Protein AF-A0A061IJI0-F1 (afdb_monomer_lite)

pLDDT: mean 84.49, std 16.85, range [32.56, 98.0]

Organism: Cricetulus griseus (NCBI:txid10029)

Sequence (225 aa):
MKVSKFASICTMGANASALEKEIGPEQFPVNEHYFGLVNFGNTCYCNSVIQALYSCRPFPENVLAYKSQPPKKEKLLTCLADLFHSIATQKKKVGVIPPKKFITRLLKENELFDNYMQQDAHEFLNYLLNTIADILQEERKQEKQNGRLRNGDVDSEDNNSTPDPTCVHEIFQGTLTNETRYLTCETISSKDEDFLDLSVDVEQNTSITHCLRGFSRQTDLELGE

Structure (mmCIF, N/CA/C/O backbone):
data_AF-A0A061IJI0-F1
#
_entry.id   AF-A0A061IJI0-F1
#
loop_
_atom_site.group_PDB
_atom_site.id
_atom_site.type_symbol
_atom_site.label_atom_id
_atom_site.label_alt_id
_atom_site.label_comp_id
_atom_site.label_asym_id
_atom_site.label_entity_id
_atom_site.label_seq_id
_atom_site.pdbx_PDB_ins_code
_atom_site.Cartn_x
_atom_site.Cartn_y
_atom_site.Cartn_z
_atom_site.occupancy
_atom_site.B_iso_or_equiv
_atom_site.auth_seq_id
_atom_site.auth_comp_id
_atom_site.auth_asym_id
_atom_site.auth_atom_id
_atom_site.pdbx_PDB_model_num
ATOM 1 N N . MET A 1 1 ? -40.082 -44.154 5.423 1.00 38.50 1 MET A N 1
ATOM 2 C CA . MET A 1 1 ? -38.899 -43.360 5.820 1.00 38.50 1 MET A CA 1
ATOM 3 C C . MET A 1 1 ? -39.289 -41.891 5.832 1.00 38.50 1 MET A C 1
ATOM 5 O O . MET A 1 1 ? -39.587 -41.346 4.779 1.00 38.50 1 MET A O 1
ATOM 9 N N . LYS A 1 2 ? -39.402 -41.283 7.018 1.00 34.19 2 LYS A N 1
ATOM 10 C CA . LYS A 1 2 ? -39.678 -39.848 7.165 1.00 34.19 2 LYS A CA 1
ATOM 11 C C . LYS A 1 2 ? -38.364 -39.098 6.951 1.00 34.19 2 LYS A C 1
ATOM 13 O O . LYS A 1 2 ? -37.445 -39.263 7.744 1.00 34.19 2 LYS A O 1
ATOM 18 N N . VAL A 1 3 ? -38.271 -38.325 5.873 1.00 33.44 3 VAL A N 1
ATOM 19 C CA . VAL A 1 3 ? -37.150 -37.408 5.647 1.00 33.44 3 VAL A CA 1
ATOM 20 C C . VAL A 1 3 ? -37.484 -36.111 6.372 1.00 33.44 3 VAL A C 1
ATOM 22 O O . VAL A 1 3 ? -38.267 -35.291 5.895 1.00 33.44 3 VAL A O 1
ATOM 25 N N . SER A 1 4 ? -36.940 -35.967 7.574 1.00 32.56 4 SER A N 1
ATOM 26 C CA . SER A 1 4 ? -36.996 -34.739 8.359 1.00 32.56 4 SER A CA 1
ATOM 27 C C . SER A 1 4 ? -36.098 -33.696 7.690 1.00 32.56 4 SER A C 1
ATOM 29 O O . SER A 1 4 ? -34.877 -33.764 7.805 1.00 32.56 4 SER A O 1
ATOM 31 N N . LYS A 1 5 ? -36.685 -32.729 6.975 1.00 39.72 5 LYS A N 1
ATOM 32 C CA . LYS A 1 5 ? -35.986 -31.491 6.607 1.00 39.72 5 LYS A CA 1
ATOM 33 C C . LYS A 1 5 ? -35.726 -30.706 7.894 1.00 39.72 5 LYS A C 1
ATOM 35 O O . LYS A 1 5 ? -36.630 -30.056 8.412 1.00 39.72 5 LYS A O 1
ATOM 40 N N . PHE A 1 6 ? -34.501 -30.768 8.406 1.00 35.62 6 PHE A N 1
ATOM 41 C CA . PHE A 1 6 ? -33.997 -29.773 9.348 1.00 35.62 6 PHE A CA 1
ATOM 42 C C . PHE A 1 6 ? -33.771 -28.471 8.574 1.00 35.62 6 PHE A C 1
ATOM 44 O O . PHE A 1 6 ? -32.688 -28.214 8.060 1.00 35.62 6 PHE A O 1
ATOM 51 N N . ALA A 1 7 ? -34.823 -27.664 8.440 1.00 39.78 7 ALA A N 1
ATOM 52 C CA . ALA A 1 7 ? -34.659 -26.251 8.148 1.00 39.78 7 ALA A CA 1
ATOM 53 C C . ALA A 1 7 ? -34.163 -25.595 9.441 1.00 39.78 7 ALA A C 1
ATOM 55 O O . ALA A 1 7 ? -34.952 -25.312 10.342 1.00 39.78 7 ALA A O 1
ATOM 56 N N . SER A 1 8 ? -32.848 -25.412 9.557 1.00 38.47 8 SER A N 1
ATOM 57 C CA . SER A 1 8 ? -32.286 -24.533 10.577 1.00 38.47 8 SER A CA 1
ATOM 58 C C . SER A 1 8 ? -32.621 -23.102 10.161 1.00 38.47 8 SER A C 1
ATOM 60 O O . SER A 1 8 ? -31.903 -22.471 9.391 1.00 38.47 8 SER A O 1
ATOM 62 N N . ILE A 1 9 ? -33.784 -22.615 10.593 1.00 41.56 9 ILE A N 1
ATOM 63 C CA . ILE A 1 9 ? -34.135 -21.200 10.491 1.00 41.56 9 ILE A CA 1
ATOM 64 C C . ILE A 1 9 ? -33.232 -20.482 11.495 1.00 41.56 9 ILE A C 1
ATOM 66 O O . ILE A 1 9 ? -33.572 -20.321 12.665 1.00 41.56 9 ILE A O 1
ATOM 70 N N . CYS A 1 10 ? -32.041 -20.096 11.042 1.00 41.69 10 CYS A N 1
ATOM 71 C CA . CYS A 1 10 ? -31.216 -19.127 11.742 1.00 41.69 10 CYS A CA 1
ATOM 72 C C . CYS A 1 10 ? -31.879 -17.765 11.532 1.00 41.69 10 CYS A C 1
ATOM 74 O O . CYS A 1 10 ? -31.637 -17.068 10.547 1.00 41.69 10 CYS A O 1
ATOM 76 N N . THR A 1 11 ? -32.805 -17.432 12.425 1.00 45.00 11 THR A N 1
ATOM 77 C CA . THR A 1 11 ? -33.483 -16.140 12.468 1.00 45.00 11 THR A CA 1
ATOM 78 C C . THR A 1 11 ? -32.416 -15.056 12.615 1.00 45.00 11 THR A C 1
ATOM 80 O O . THR A 1 11 ? -31.849 -14.888 13.695 1.00 45.00 11 THR A O 1
ATOM 83 N N . MET A 1 12 ? -32.095 -14.336 11.535 1.00 52.22 12 MET A N 1
ATOM 84 C CA . MET A 1 12 ? -31.239 -13.155 11.633 1.00 52.22 12 MET A CA 1
ATOM 85 C C . MET A 1 12 ? -31.888 -12.190 12.622 1.00 52.22 12 MET A C 1
ATOM 87 O O . MET A 1 12 ? -33.039 -11.788 12.444 1.00 52.22 12 MET A O 1
ATOM 91 N N . GLY A 1 13 ? -31.172 -11.868 13.701 1.00 50.19 13 GLY A N 1
ATOM 92 C CA . GLY A 1 13 ? -31.668 -10.952 14.719 1.00 50.19 13 GLY A CA 1
ATOM 93 C C . GLY A 1 13 ? -32.093 -9.629 14.082 1.00 50.19 13 GLY A C 1
ATOM 94 O O . GLY A 1 13 ? -31.454 -9.148 13.146 1.00 50.19 13 GLY A O 1
ATOM 95 N N . ALA A 1 14 ? -33.152 -9.013 14.612 1.00 56.50 14 ALA A N 1
ATOM 96 C CA . ALA A 1 14 ? -33.727 -7.757 14.113 1.00 56.50 14 ALA A CA 1
ATOM 97 C C . ALA A 1 14 ? -32.721 -6.583 13.999 1.00 56.50 14 ALA A C 1
ATOM 99 O O . ALA A 1 14 ? -33.026 -5.573 13.371 1.00 56.50 14 ALA A O 1
ATOM 100 N N . ASN A 1 15 ? -31.513 -6.743 14.548 1.00 64.62 15 ASN A N 1
ATOM 101 C CA . ASN A 1 15 ? -30.432 -5.762 14.585 1.00 64.62 15 ASN A CA 1
ATOM 102 C C . ASN A 1 15 ? -29.328 -5.984 13.530 1.00 64.62 15 ASN A C 1
ATOM 104 O O . ASN A 1 15 ? -28.327 -5.271 13.567 1.00 64.62 15 ASN A O 1
ATOM 108 N N . ALA A 1 16 ? -29.469 -6.963 12.628 1.00 73.25 16 ALA A N 1
ATOM 109 C CA . ALA A 1 16 ? -28.474 -7.218 11.585 1.00 73.25 16 ALA A CA 1
ATOM 110 C C . ALA A 1 16 ? -28.441 -6.090 10.539 1.00 73.25 16 ALA A C 1
ATOM 112 O O . ALA A 1 16 ? -29.494 -5.582 10.122 1.00 73.25 16 ALA A O 1
ATOM 113 N N . SER A 1 17 ? -27.238 -5.703 10.108 1.00 83.19 17 SER A N 1
ATOM 114 C CA . SER A 1 17 ? -27.054 -4.681 9.066 1.00 83.19 17 SER A CA 1
ATOM 115 C C . SER A 1 17 ? -27.588 -5.155 7.703 1.00 83.19 17 SER A C 1
ATOM 117 O O . SER A 1 17 ? -27.806 -6.346 7.491 1.00 83.19 17 SER A O 1
ATOM 119 N N . ALA A 1 18 ? -27.815 -4.234 6.758 1.00 85.50 18 ALA A N 1
ATOM 120 C CA . ALA A 1 18 ? -28.265 -4.600 5.408 1.00 85.50 18 ALA A CA 1
ATOM 121 C C . ALA A 1 18 ? -27.280 -5.555 4.707 1.00 85.50 18 ALA A C 1
ATOM 123 O O . ALA A 1 18 ? -27.708 -6.548 4.131 1.00 85.50 18 ALA A O 1
ATOM 124 N N . LEU A 1 19 ? -25.973 -5.309 4.857 1.00 84.81 19 LEU A N 1
ATOM 125 C CA . LEU A 1 19 ? -24.920 -6.158 4.300 1.00 84.81 19 LEU A CA 1
ATOM 126 C C . LEU A 1 19 ? -24.902 -7.555 4.939 1.00 84.81 19 LEU A C 1
ATOM 128 O O . LEU A 1 19 ? -24.772 -8.553 4.240 1.00 84.81 19 LEU A O 1
ATOM 132 N N . GLU A 1 20 ? -25.097 -7.651 6.259 1.00 84.19 20 GLU A N 1
ATOM 133 C CA . GLU A 1 20 ? -25.230 -8.951 6.939 1.00 84.19 20 GLU A CA 1
ATOM 134 C C . GLU A 1 20 ? -26.436 -9.739 6.419 1.00 84.19 20 GLU A C 1
ATOM 136 O O . GLU A 1 20 ? -26.374 -10.963 6.307 1.00 84.19 20 GLU A O 1
ATOM 141 N N . LYS A 1 21 ? -27.524 -9.037 6.079 1.00 85.69 21 LYS A N 1
ATOM 142 C CA . LYS A 1 21 ? -28.726 -9.658 5.520 1.00 85.69 21 LYS A CA 1
ATOM 143 C C . LYS A 1 21 ? -28.538 -10.139 4.087 1.00 85.69 21 LYS A C 1
ATOM 145 O O . LYS A 1 21 ? -29.123 -11.156 3.731 1.00 85.69 21 LYS A O 1
ATOM 150 N N . GLU A 1 22 ? -27.754 -9.416 3.295 1.00 88.69 22 GLU A N 1
ATOM 151 C CA . GLU A 1 22 ? -27.491 -9.734 1.891 1.00 88.69 22 GLU A CA 1
ATOM 152 C C . GLU A 1 22 ? -26.505 -10.897 1.732 1.00 88.69 22 GLU A C 1
ATOM 154 O O . GLU A 1 22 ? -26.757 -11.803 0.945 1.00 88.69 22 GLU A O 1
ATOM 159 N N . ILE A 1 23 ? -25.436 -10.927 2.535 1.00 86.56 23 ILE A N 1
ATOM 160 C CA . ILE A 1 23 ? -24.485 -12.053 2.571 1.00 86.56 23 ILE A CA 1
ATOM 161 C C . ILE A 1 23 ? -25.156 -13.306 3.159 1.00 86.56 23 ILE A C 1
ATOM 163 O O . ILE A 1 23 ? -24.933 -14.429 2.710 1.00 86.56 23 ILE A O 1
ATOM 167 N N . GLY A 1 24 ? -25.996 -13.114 4.176 1.00 81.50 24 GLY A N 1
ATOM 168 C CA . GLY A 1 24 ? -26.667 -14.195 4.881 1.00 81.50 24 GLY A CA 1
ATOM 169 C C . GLY A 1 24 ? -25.779 -14.893 5.924 1.00 81.50 24 GLY A C 1
ATOM 170 O O . GLY A 1 24 ? -24.548 -14.829 5.888 1.00 81.50 24 GLY A O 1
ATOM 171 N N . PRO A 1 25 ? -26.396 -15.585 6.896 1.00 74.62 25 PRO A N 1
ATOM 172 C CA . PRO A 1 25 ? -25.702 -16.100 8.076 1.00 74.62 25 PRO A CA 1
ATOM 173 C C . PRO A 1 25 ? -24.765 -17.282 7.789 1.00 74.62 25 PRO A C 1
ATOM 175 O O . PRO A 1 25 ? -23.854 -17.517 8.577 1.00 74.62 25 PRO A O 1
ATOM 178 N N . GLU A 1 26 ? -24.980 -18.024 6.699 1.00 75.88 26 GLU A N 1
ATOM 179 C CA . GLU A 1 26 ? -24.159 -19.194 6.343 1.00 75.88 26 GLU A CA 1
ATOM 180 C C . GLU A 1 26 ? -22.854 -18.819 5.629 1.00 75.88 26 GLU A C 1
ATOM 182 O O . GLU A 1 26 ? -21.869 -19.542 5.750 1.00 75.88 26 GLU A O 1
ATOM 187 N N . GLN A 1 27 ? -22.833 -17.695 4.904 1.00 83.50 27 GLN A N 1
ATOM 188 C CA . GLN A 1 27 ? -21.668 -17.251 4.127 1.00 83.50 27 GLN A CA 1
ATOM 189 C C . GLN A 1 27 ? -20.852 -16.177 4.850 1.00 83.50 27 GLN A C 1
ATOM 191 O O . GLN A 1 27 ? -19.718 -15.912 4.459 1.00 83.50 27 GLN A O 1
ATOM 196 N N . PHE A 1 28 ? -21.399 -15.563 5.906 1.00 82.44 28 PHE A N 1
ATOM 197 C CA . PHE A 1 28 ? -20.703 -14.515 6.642 1.00 82.44 28 PHE A CA 1
ATOM 198 C C . PHE A 1 28 ? -19.504 -15.092 7.417 1.00 82.44 28 PHE A C 1
ATOM 200 O O . PHE A 1 28 ? -19.711 -15.857 8.369 1.00 82.44 28 PHE A O 1
ATOM 207 N N . PRO A 1 29 ? -18.259 -14.694 7.107 1.00 83.00 29 PRO A N 1
ATOM 208 C CA . PRO A 1 29 ? -17.090 -15.273 7.757 1.00 83.00 29 PRO A CA 1
ATOM 209 C C . PRO A 1 29 ? -17.044 -14.930 9.252 1.00 83.00 29 PRO A C 1
ATOM 211 O O . PRO A 1 29 ? -17.318 -13.806 9.674 1.00 83.00 29 PRO A O 1
ATOM 214 N N . VAL A 1 30 ? -16.713 -15.919 10.086 1.00 73.50 30 VAL A N 1
ATOM 215 C CA . VAL A 1 30 ? -16.928 -15.853 11.547 1.00 73.50 30 VAL A CA 1
ATOM 216 C C . VAL A 1 30 ? -16.085 -14.767 12.234 1.00 73.50 30 VAL A C 1
ATOM 218 O O . VAL A 1 30 ? -16.531 -14.214 13.236 1.00 73.50 30 VAL A O 1
ATOM 221 N N . ASN A 1 31 ? -14.936 -14.403 11.654 1.00 78.12 31 ASN A N 1
ATOM 222 C CA . ASN A 1 31 ? -13.982 -13.430 12.203 1.00 78.12 31 ASN A CA 1
ATOM 223 C C . ASN A 1 31 ? -13.683 -12.270 11.236 1.00 78.12 31 ASN A C 1
ATOM 225 O O . ASN A 1 31 ? -12.602 -11.686 11.292 1.00 78.12 31 ASN A O 1
ATOM 229 N N . GLU A 1 32 ? -14.602 -11.961 10.317 1.00 83.94 32 GLU A N 1
ATOM 230 C CA . GLU A 1 32 ? -14.441 -10.818 9.415 1.00 83.94 32 GLU A CA 1
ATOM 231 C C . GLU A 1 32 ? -15.293 -9.627 9.832 1.00 83.94 32 GLU A C 1
ATOM 233 O O . GLU A 1 32 ? -16.442 -9.750 10.265 1.00 83.94 32 GLU A O 1
ATOM 238 N N . HIS A 1 33 ? -14.687 -8.455 9.672 1.00 89.31 33 HIS A N 1
ATOM 239 C CA . HIS A 1 33 ? -15.264 -7.164 9.986 1.00 89.31 33 HIS A CA 1
ATOM 240 C C . HIS A 1 33 ? -15.261 -6.319 8.713 1.00 89.31 33 HIS A C 1
ATOM 242 O O . HIS A 1 33 ? -14.199 -5.976 8.198 1.00 89.31 33 HIS A O 1
ATOM 248 N N . TYR A 1 34 ? -16.442 -5.955 8.215 1.00 92.12 34 TYR A N 1
ATOM 249 C CA . TYR A 1 34 ? -16.589 -5.109 7.031 1.00 92.12 34 TYR A CA 1
ATOM 250 C C . TYR A 1 34 ? -16.919 -3.682 7.455 1.00 92.12 34 TYR A C 1
ATOM 252 O O . TYR A 1 34 ? -18.058 -3.355 7.800 1.00 92.12 34 TYR A O 1
ATOM 260 N N . PHE A 1 35 ? -15.905 -2.821 7.454 1.00 95.19 35 PHE A N 1
ATOM 261 C CA . PHE A 1 35 ? -16.050 -1.434 7.879 1.00 95.19 35 PHE A CA 1
ATOM 262 C C . PHE A 1 35 ? -15.706 -0.473 6.756 1.00 95.19 35 PHE A C 1
ATOM 264 O O . PHE A 1 35 ? -14.583 -0.462 6.261 1.00 95.19 35 PHE A O 1
ATOM 271 N N . GLY A 1 36 ? -16.664 0.382 6.403 1.00 95.88 36 GLY A N 1
ATOM 272 C CA . GLY A 1 36 ? -16.412 1.519 5.525 1.00 95.88 36 GLY A CA 1
ATOM 273 C C . GLY A 1 36 ? -15.565 2.588 6.218 1.00 95.88 36 GLY A C 1
ATOM 274 O O . GLY A 1 36 ? -15.541 2.679 7.448 1.00 95.88 36 GLY A O 1
ATOM 275 N N . LEU A 1 37 ? -14.901 3.433 5.431 1.00 97.75 37 LEU A N 1
ATOM 276 C CA . LEU A 1 37 ? -14.132 4.571 5.936 1.00 97.75 37 LEU A CA 1
ATOM 277 C C . LEU A 1 37 ? -14.846 5.882 5.615 1.00 97.75 37 LEU A C 1
ATOM 279 O O . LEU A 1 37 ? -15.299 6.097 4.490 1.00 97.75 37 LEU A O 1
ATOM 283 N N . VAL A 1 38 ? -14.949 6.764 6.611 1.00 97.50 38 VAL A N 1
ATOM 284 C CA . VAL A 1 38 ? -15.527 8.104 6.418 1.00 97.50 38 VAL A CA 1
ATOM 285 C C . VAL A 1 38 ? -14.636 8.919 5.480 1.00 97.50 38 VAL A C 1
ATOM 287 O O . VAL A 1 38 ? -13.417 8.927 5.632 1.00 97.50 38 VAL A O 1
ATOM 290 N N . ASN A 1 39 ? -15.242 9.628 4.529 1.00 95.81 39 ASN A N 1
ATOM 291 C CA . ASN A 1 39 ? -14.544 10.588 3.679 1.00 95.81 39 ASN A CA 1
ATOM 292 C C . ASN A 1 39 ? -14.454 11.952 4.390 1.00 95.81 39 ASN A C 1
ATOM 294 O O . ASN A 1 39 ? -15.476 12.513 4.782 1.00 95.81 39 ASN A O 1
ATOM 298 N N . PHE A 1 40 ? -13.243 12.485 4.541 1.00 93.06 40 PHE A N 1
ATOM 299 C CA . PHE A 1 40 ? -12.950 13.799 5.126 1.00 93.06 40 PHE A CA 1
ATOM 300 C C . PHE A 1 40 ? -12.710 14.896 4.075 1.00 93.06 40 PHE A C 1
ATOM 302 O O . PHE A 1 40 ? -11.859 15.755 4.261 1.00 93.06 40 PHE A O 1
ATOM 309 N N . GLY A 1 41 ? -13.479 14.872 2.983 1.00 90.38 41 GLY A N 1
ATOM 310 C CA . GLY A 1 41 ?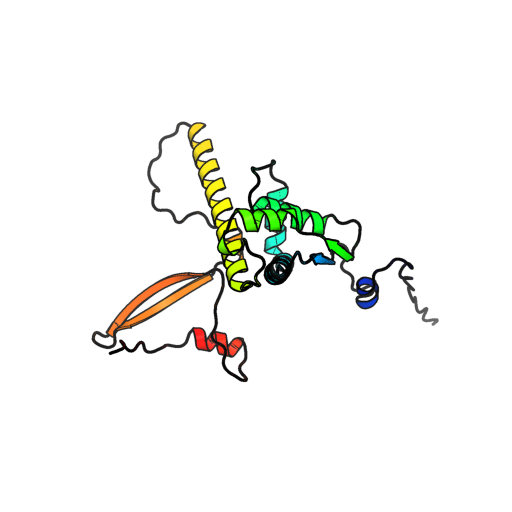 -13.336 15.797 1.855 1.00 90.38 41 GLY A CA 1
ATOM 311 C C . GLY A 1 41 ? -12.274 15.309 0.873 1.00 90.38 41 GLY A C 1
ATOM 312 O O . GLY A 1 41 ? -11.093 15.338 1.179 1.00 90.38 41 GLY A O 1
ATOM 313 N N . ASN A 1 42 ? -12.699 14.818 -0.294 1.00 93.44 42 ASN A N 1
ATOM 314 C CA . ASN A 1 42 ? -11.822 14.313 -1.360 1.00 93.44 42 ASN A CA 1
ATOM 315 C C . ASN A 1 42 ? -10.765 13.269 -0.932 1.00 93.44 42 ASN A C 1
ATOM 317 O O . ASN A 1 42 ? -9.794 13.050 -1.638 1.00 93.44 42 ASN A O 1
ATOM 321 N N . THR A 1 43 ? -10.999 12.532 0.161 1.00 95.12 43 THR A N 1
ATOM 322 C CA . THR A 1 43 ? -10.105 11.459 0.671 1.00 95.12 43 THR A CA 1
ATOM 323 C C . THR A 1 43 ? -10.512 10.054 0.204 1.00 95.12 43 THR A C 1
ATOM 325 O O . THR A 1 43 ? -10.075 9.044 0.754 1.00 95.12 43 THR A O 1
ATOM 328 N N . CYS A 1 44 ? -11.374 9.952 -0.812 1.00 96.19 44 CYS A N 1
ATOM 329 C CA . CYS A 1 44 ? -11.817 8.661 -1.346 1.00 96.19 44 CYS A CA 1
ATOM 330 C C . CYS A 1 44 ? -10.675 7.857 -1.985 1.00 96.19 44 CYS A C 1
ATOM 332 O O . CYS A 1 44 ? -10.676 6.636 -1.836 1.00 96.19 44 CYS A O 1
ATOM 334 N N . TYR A 1 45 ? -9.693 8.5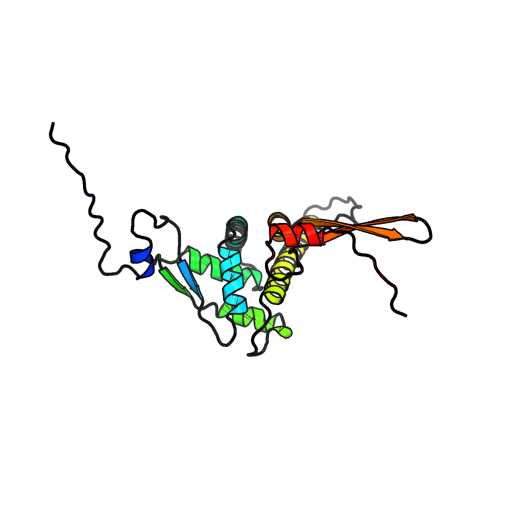21 -2.612 1.00 96.56 45 TYR A N 1
ATOM 335 C CA . TYR A 1 45 ? -8.478 7.880 -3.134 1.00 96.56 45 TYR A CA 1
ATOM 336 C C . TYR A 1 45 ? -7.772 7.092 -2.018 1.00 96.56 45 TYR A C 1
ATOM 338 O O . TYR A 1 45 ? -7.554 5.888 -2.135 1.00 96.56 45 TYR A O 1
ATOM 346 N N . CYS A 1 46 ? -7.578 7.741 -0.868 1.00 96.31 46 CYS A N 1
ATOM 347 C CA . CYS A 1 46 ? -6.957 7.167 0.316 1.00 96.31 46 CYS A CA 1
ATOM 348 C C . CYS A 1 46 ? -7.781 6.004 0.882 1.00 96.31 46 CYS A C 1
ATOM 350 O O . CYS A 1 46 ? -7.272 4.898 1.060 1.00 96.31 46 CYS A O 1
ATOM 352 N N . ASN A 1 47 ? -9.086 6.212 1.078 1.00 97.25 47 ASN A N 1
ATOM 353 C CA . ASN A 1 47 ? -9.972 5.172 1.596 1.00 97.25 47 ASN A CA 1
ATOM 354 C C . ASN A 1 47 ? -9.992 3.923 0.700 1.00 97.25 47 ASN A C 1
ATOM 356 O O . ASN A 1 47 ? -9.990 2.810 1.221 1.00 97.25 47 ASN A O 1
ATOM 360 N N . SER A 1 48 ? -10.001 4.096 -0.626 1.00 97.69 48 SER A N 1
ATOM 361 C CA . SER A 1 48 ? -10.027 2.980 -1.577 1.00 97.69 48 SER A CA 1
ATOM 362 C C . SER A 1 48 ? -8.760 2.123 -1.506 1.00 97.69 48 SER A C 1
ATOM 364 O O . SER A 1 48 ? -8.851 0.899 -1.426 1.00 97.69 48 SER A O 1
ATOM 366 N N . VAL A 1 49 ? -7.590 2.760 -1.411 1.00 98.00 49 VAL A N 1
ATOM 367 C CA . VAL A 1 49 ? -6.298 2.075 -1.284 1.00 98.00 49 VAL A CA 1
ATOM 368 C C . VAL A 1 49 ? -6.174 1.361 0.059 1.00 98.00 49 VAL A C 1
ATOM 370 O O . VAL A 1 49 ? -5.769 0.203 0.095 1.00 98.00 49 VAL A O 1
ATOM 373 N N . ILE A 1 50 ? -6.587 1.992 1.165 1.00 97.69 50 ILE A N 1
ATOM 374 C CA . ILE A 1 50 ? -6.567 1.349 2.489 1.00 97.69 50 ILE A CA 1
ATOM 375 C C . ILE A 1 50 ? -7.432 0.080 2.497 1.00 97.69 50 ILE A C 1
ATOM 377 O O . ILE A 1 50 ? -7.023 -0.932 3.061 1.00 97.69 50 ILE A O 1
ATOM 381 N N . GLN A 1 51 ? -8.609 0.111 1.865 1.00 97.19 51 GLN A N 1
ATOM 382 C CA . GLN A 1 51 ? -9.493 -1.058 1.771 1.00 97.19 51 GLN A CA 1
ATOM 383 C C . GLN A 1 51 ? -8.897 -2.174 0.905 1.00 97.19 51 GLN A C 1
ATOM 385 O O . GLN A 1 51 ? -8.985 -3.349 1.274 1.00 97.19 51 GLN A O 1
ATOM 390 N N . ALA A 1 52 ? -8.249 -1.820 -0.210 1.00 97.44 52 ALA A N 1
ATOM 391 C CA . ALA A 1 52 ? -7.534 -2.780 -1.047 1.00 97.44 52 ALA A CA 1
ATOM 392 C C . ALA A 1 52 ? -6.398 -3.455 -0.261 1.00 97.44 52 ALA A C 1
ATOM 394 O O . ALA A 1 52 ? -6.346 -4.680 -0.179 1.00 97.44 52 ALA A O 1
ATOM 395 N N . LEU A 1 53 ? -5.563 -2.667 0.422 1.00 96.94 53 LEU A N 1
ATOM 396 C CA . LEU A 1 53 ? -4.470 -3.171 1.255 1.00 96.94 53 LEU A CA 1
ATOM 397 C C . LEU A 1 53 ? -4.960 -4.026 2.431 1.00 96.94 53 LEU A C 1
ATOM 399 O O . LEU A 1 53 ? -4.346 -5.042 2.741 1.00 96.94 53 LEU A O 1
ATOM 403 N N . TYR A 1 54 ? -6.075 -3.660 3.071 1.00 95.69 54 TYR A N 1
ATOM 404 C CA . TYR A 1 54 ? -6.675 -4.462 4.144 1.00 95.69 54 TYR A CA 1
ATOM 405 C C . TYR A 1 54 ? -7.214 -5.812 3.642 1.00 95.69 54 TYR A C 1
ATOM 407 O O . TYR A 1 54 ? -7.271 -6.782 4.393 1.00 95.69 54 TYR A O 1
ATOM 415 N N . SER A 1 55 ? -7.581 -5.898 2.363 1.00 93.56 55 SER A N 1
ATOM 416 C CA . SER A 1 55 ? -8.047 -7.144 1.742 1.00 93.56 55 SER A CA 1
ATOM 417 C C . SER A 1 55 ? -6.890 -8.074 1.346 1.00 93.56 55 SER A C 1
ATOM 419 O O . SER A 1 55 ? -7.068 -9.292 1.280 1.00 93.56 55 SER A O 1
ATOM 421 N N . CYS A 1 56 ? -5.686 -7.530 1.144 1.00 93.94 56 CYS A N 1
ATOM 422 C CA . CYS A 1 56 ? -4.466 -8.283 0.852 1.00 93.94 56 CYS A CA 1
ATOM 423 C C . CYS A 1 56 ? -3.916 -8.966 2.113 1.00 93.94 56 CYS A C 1
ATOM 425 O O . CYS A 1 56 ? -2.945 -8.481 2.677 1.00 93.94 56 CYS A O 1
ATOM 427 N N . ARG A 1 57 ? -4.513 -10.088 2.548 1.00 91.12 57 ARG A N 1
ATOM 428 C CA . ARG A 1 57 ? -4.278 -10.778 3.846 1.00 91.12 57 ARG A CA 1
ATOM 429 C C . ARG A 1 57 ? -2.855 -10.754 4.430 1.00 91.12 57 ARG A C 1
ATOM 431 O O . ARG A 1 57 ? -2.754 -10.435 5.615 1.00 91.12 57 ARG A O 1
ATOM 438 N N . PRO A 1 58 ? -1.771 -11.002 3.668 1.00 95.19 58 PRO A N 1
ATOM 439 C CA . PRO A 1 58 ? -0.419 -10.944 4.228 1.00 95.19 58 PRO A CA 1
ATOM 440 C C . PRO A 1 58 ? -0.060 -9.571 4.818 1.00 95.19 58 PRO A C 1
ATOM 442 O O . PRO A 1 58 ? 0.689 -9.469 5.788 1.00 95.19 58 PRO A O 1
ATOM 445 N N . PHE A 1 59 ? -0.603 -8.491 4.258 1.00 95.88 59 PHE A N 1
ATOM 446 C CA . PHE A 1 59 ? -0.289 -7.128 4.664 1.00 95.88 59 PHE A CA 1
ATOM 447 C C . PHE A 1 59 ? -0.898 -6.719 6.020 1.00 95.88 59 PHE A C 1
ATOM 449 O O . PHE A 1 59 ? -0.128 -6.356 6.913 1.00 95.88 59 PHE A O 1
ATOM 456 N N . PRO A 1 60 ? -2.228 -6.789 6.260 1.00 94.94 60 PRO A N 1
ATOM 457 C CA . PRO A 1 60 ? -2.798 -6.456 7.558 1.00 94.94 60 PRO A CA 1
ATOM 458 C C . PRO A 1 60 ? -2.292 -7.379 8.668 1.00 94.94 60 PRO A C 1
ATOM 460 O O . PRO A 1 60 ? -2.157 -6.909 9.791 1.00 94.94 60 PRO A O 1
ATOM 463 N N . GLU A 1 61 ? -1.957 -8.642 8.389 1.00 95.06 61 GLU A N 1
ATOM 464 C CA . GLU A 1 61 ? -1.345 -9.544 9.375 1.00 95.06 61 GLU A CA 1
ATOM 465 C C . GLU A 1 61 ? 0.010 -9.014 9.864 1.00 95.06 61 GLU A C 1
ATOM 467 O O . GLU A 1 61 ? 0.222 -8.878 11.071 1.00 95.06 61 GLU A O 1
ATOM 472 N N . ASN A 1 62 ? 0.889 -8.613 8.942 1.00 95.25 62 ASN A N 1
ATOM 473 C CA . ASN A 1 62 ? 2.172 -7.994 9.278 1.00 95.25 62 ASN A CA 1
ATOM 474 C C . ASN A 1 62 ? 2.005 -6.651 10.009 1.00 95.25 62 ASN A C 1
ATOM 476 O O . ASN A 1 62 ? 2.694 -6.376 10.993 1.00 95.25 62 ASN A O 1
ATOM 480 N N . VAL A 1 63 ? 1.060 -5.818 9.569 1.00 95.31 63 VAL A N 1
ATOM 481 C CA . VAL A 1 63 ? 0.769 -4.519 10.198 1.00 95.31 63 VAL A CA 1
ATOM 482 C C . VAL A 1 63 ? 0.187 -4.693 11.613 1.00 95.31 63 VAL A C 1
ATOM 484 O O . VAL A 1 63 ? 0.533 -3.946 12.531 1.00 95.31 63 VAL A O 1
ATOM 487 N N . LEU A 1 64 ? -0.663 -5.699 11.834 1.00 94.88 64 LEU A N 1
ATOM 488 C CA . LEU A 1 64 ? -1.194 -6.039 13.157 1.00 94.88 64 LEU A CA 1
ATOM 489 C C . LEU A 1 64 ? -0.110 -6.632 14.065 1.00 94.88 64 LEU A C 1
ATOM 491 O O . LEU A 1 64 ? -0.053 -6.277 15.242 1.00 94.88 64 LEU A O 1
ATOM 495 N N . ALA A 1 65 ? 0.791 -7.458 13.530 1.00 94.12 65 ALA A N 1
ATOM 496 C CA . ALA A 1 65 ? 1.954 -7.945 14.269 1.00 94.12 65 ALA A CA 1
ATOM 497 C C . ALA A 1 65 ? 2.875 -6.790 14.699 1.00 94.12 65 ALA A C 1
ATOM 499 O O . ALA A 1 65 ? 3.354 -6.769 15.833 1.00 94.12 65 ALA A O 1
ATOM 500 N N . TYR A 1 66 ? 3.055 -5.779 13.840 1.00 92.81 66 TYR A N 1
ATOM 501 C CA . TYR A 1 66 ? 3.760 -4.545 14.195 1.00 92.81 66 TYR A CA 1
ATOM 502 C C . TYR A 1 66 ? 3.062 -3.793 15.341 1.00 92.81 66 TYR A C 1
ATOM 504 O O . TYR A 1 66 ? 3.733 -3.291 16.240 1.00 92.81 66 TYR A O 1
ATOM 512 N N . LYS A 1 67 ? 1.720 -3.763 15.380 1.00 91.88 67 LYS A N 1
ATOM 513 C CA . LYS A 1 67 ? 0.960 -3.140 16.482 1.00 91.88 67 LYS A CA 1
ATOM 514 C C . LYS A 1 67 ? 1.167 -3.832 17.835 1.00 91.88 67 LYS A C 1
ATOM 516 O O . LYS A 1 67 ? 1.079 -3.165 18.865 1.00 91.88 67 LYS A O 1
ATOM 521 N N . SER A 1 68 ? 1.408 -5.143 17.841 1.00 90.62 68 SER A N 1
ATOM 522 C CA . SER A 1 68 ? 1.637 -5.938 19.058 1.00 90.62 68 SER A CA 1
ATOM 523 C C . SER A 1 68 ? 3.004 -5.700 19.711 1.00 90.62 68 SER A C 1
ATOM 525 O O . SER A 1 68 ? 3.218 -6.123 20.847 1.00 90.62 68 SER A O 1
ATOM 527 N N . GLN A 1 69 ? 3.928 -5.036 19.015 1.00 89.81 69 GLN A N 1
ATOM 528 C CA . GLN A 1 69 ? 5.237 -4.649 19.542 1.00 89.81 69 GLN A CA 1
ATOM 529 C C . GLN A 1 69 ? 5.109 -3.515 20.583 1.00 89.81 69 GLN A C 1
ATOM 531 O O . GLN A 1 69 ? 4.068 -2.851 20.646 1.00 89.81 69 GLN A O 1
ATOM 536 N N . PRO A 1 70 ? 6.134 -3.272 21.430 1.00 86.38 70 PRO A N 1
ATOM 537 C CA . PRO A 1 70 ? 6.104 -2.171 22.392 1.00 86.38 70 PRO A CA 1
ATOM 538 C C . PRO A 1 70 ? 5.792 -0.828 21.714 1.00 86.38 70 PRO A C 1
ATOM 540 O O . PRO A 1 70 ? 6.155 -0.630 20.554 1.00 86.38 70 PRO A O 1
ATOM 543 N N . PRO A 1 71 ? 5.131 0.106 22.423 1.00 79.69 71 PRO A N 1
ATOM 544 C CA . PRO A 1 71 ? 4.688 1.368 21.847 1.00 79.69 71 PRO A CA 1
ATOM 545 C C . PRO A 1 71 ? 5.865 2.144 21.252 1.00 79.69 71 PRO A C 1
ATOM 547 O O . PRO A 1 71 ? 6.829 2.473 21.944 1.00 79.69 71 PRO A O 1
ATOM 550 N N . LYS A 1 72 ? 5.757 2.439 19.957 1.00 82.44 72 LYS A N 1
ATOM 551 C CA . LYS A 1 72 ? 6.748 3.193 19.187 1.00 82.44 72 LYS A CA 1
ATOM 552 C C . LYS A 1 72 ? 6.327 4.651 19.042 1.00 82.44 72 LYS A C 1
ATOM 554 O O . LYS A 1 72 ? 5.180 5.020 19.303 1.00 82.44 72 LYS A O 1
ATOM 559 N N . LYS A 1 73 ? 7.272 5.489 18.611 1.00 87.69 73 LYS A N 1
ATOM 560 C CA . LYS A 1 73 ? 6.998 6.882 18.245 1.00 87.69 73 LYS A CA 1
ATOM 561 C C . LYS A 1 73 ? 5.930 6.921 17.153 1.00 87.69 73 LYS A C 1
ATOM 563 O O . LYS A 1 73 ? 5.970 6.126 16.221 1.00 87.69 73 LYS A O 1
ATOM 568 N N . GLU A 1 74 ? 5.011 7.873 17.258 1.00 89.94 74 GLU A N 1
ATOM 569 C CA . GLU A 1 74 ? 3.949 8.043 16.271 1.00 89.94 74 GLU A CA 1
ATOM 570 C C . GLU A 1 74 ? 4.539 8.349 14.881 1.00 89.94 74 GLU A C 1
ATOM 572 O O . GLU A 1 74 ? 5.254 9.344 14.698 1.00 89.94 74 GLU A O 1
ATOM 577 N N . LYS A 1 75 ? 4.220 7.479 13.922 1.00 94.12 75 LYS A N 1
ATOM 578 C CA . LYS A 1 75 ? 4.562 7.502 12.489 1.00 94.12 75 LYS A CA 1
ATOM 579 C C . LYS A 1 75 ? 3.337 7.087 11.660 1.00 94.12 75 LYS A C 1
ATOM 581 O O . LYS A 1 75 ? 2.409 6.484 12.211 1.00 94.12 75 LYS A O 1
ATOM 586 N N . LEU A 1 76 ? 3.347 7.315 10.345 1.00 95.12 76 LEU A N 1
ATOM 587 C CA . LEU A 1 76 ? 2.258 6.873 9.460 1.00 95.12 76 LEU A CA 1
ATOM 588 C C . LEU A 1 76 ? 1.927 5.377 9.613 1.00 95.12 76 LEU A C 1
ATOM 590 O O . LEU A 1 76 ? 0.757 5.025 9.768 1.00 95.12 76 LEU A O 1
ATOM 594 N N . LEU A 1 77 ? 2.947 4.511 9.703 1.00 95.94 77 LEU A N 1
ATOM 595 C CA . LEU A 1 77 ? 2.776 3.072 9.950 1.00 95.94 77 LEU A CA 1
ATOM 596 C C . LEU A 1 77 ? 2.043 2.780 11.268 1.00 95.94 77 LEU A C 1
ATOM 598 O O . LEU A 1 77 ? 1.135 1.954 11.294 1.00 95.94 77 LEU A O 1
ATOM 602 N N . THR A 1 78 ? 2.370 3.478 12.361 1.00 95.75 78 THR A N 1
ATOM 603 C CA . THR A 1 78 ? 1.657 3.286 13.638 1.00 95.75 78 THR A CA 1
ATOM 604 C C . THR A 1 78 ? 0.189 3.707 13.540 1.00 95.75 78 THR A C 1
ATOM 606 O O . THR A 1 78 ? -0.674 3.034 14.097 1.00 95.75 78 THR A O 1
ATOM 609 N N . CYS A 1 79 ? -0.117 4.770 12.786 1.00 96.75 79 CYS A N 1
ATOM 610 C CA . CYS A 1 79 ? -1.492 5.213 12.561 1.00 96.75 79 CYS A CA 1
ATOM 611 C C . CYS A 1 79 ? -2.275 4.229 11.681 1.00 96.75 79 CYS A C 1
ATOM 613 O O . CYS A 1 79 ? -3.457 3.996 11.936 1.00 96.75 79 CYS A O 1
ATOM 615 N N . LEU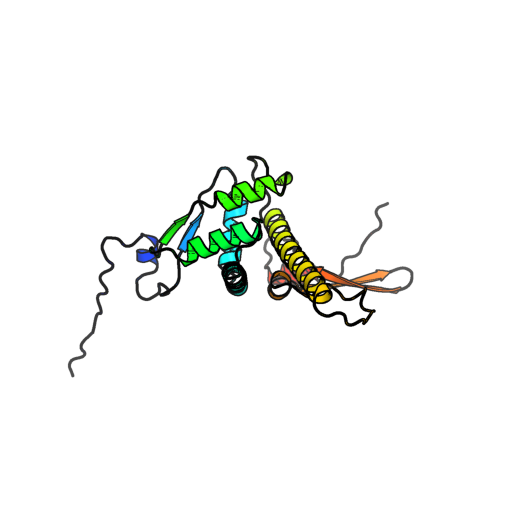 A 1 80 ? -1.626 3.637 10.673 1.00 97.25 80 LEU A N 1
ATOM 616 C CA . LEU A 1 80 ? -2.216 2.579 9.854 1.00 97.25 80 LEU A CA 1
ATOM 617 C C . LEU A 1 80 ? -2.487 1.327 10.694 1.00 97.25 80 LEU A C 1
ATOM 619 O O . LEU A 1 80 ? -3.569 0.750 10.622 1.00 97.25 80 LEU A O 1
ATOM 623 N N . ALA A 1 81 ? -1.533 0.950 11.545 1.00 96.75 81 ALA A N 1
ATOM 624 C CA . ALA A 1 81 ? -1.660 -0.189 12.441 1.00 96.75 81 ALA A CA 1
ATOM 625 C C . ALA A 1 81 ? -2.787 0.003 13.467 1.00 96.75 81 ALA A C 1
ATOM 627 O O . ALA A 1 81 ? -3.575 -0.913 13.697 1.00 96.75 81 ALA A O 1
ATOM 628 N N . ASP A 1 82 ? -2.933 1.212 14.017 1.00 96.19 82 ASP A N 1
ATOM 629 C CA . ASP A 1 82 ? -4.073 1.590 14.857 1.00 96.19 82 ASP A CA 1
ATOM 630 C C . ASP A 1 82 ? -5.404 1.489 14.103 1.00 96.19 82 ASP A C 1
ATOM 632 O O . ASP A 1 82 ? -6.395 1.021 14.667 1.00 96.19 82 ASP A O 1
ATOM 636 N N . LEU A 1 83 ? -5.443 1.907 12.833 1.00 97.00 83 LEU A N 1
ATOM 637 C CA . LEU A 1 83 ? -6.642 1.828 12.000 1.00 97.00 83 LEU A CA 1
ATOM 638 C C . LEU A 1 83 ? -7.036 0.372 11.719 1.00 97.00 83 LEU A C 1
ATOM 640 O O . LEU A 1 83 ? -8.185 0.000 11.954 1.00 97.00 83 LEU A O 1
ATOM 644 N N . PHE A 1 84 ? -6.094 -0.466 11.284 1.00 96.81 84 PHE A N 1
ATOM 645 C CA . PHE A 1 84 ? -6.336 -1.889 11.029 1.00 96.81 84 PHE A CA 1
ATOM 646 C C . PHE A 1 84 ? -6.738 -2.635 12.297 1.00 96.81 84 PHE A C 1
ATOM 648 O O . PHE A 1 84 ? -7.697 -3.408 12.280 1.00 96.81 84 PHE A O 1
ATOM 655 N N . HIS A 1 85 ? -6.076 -2.350 13.419 1.00 95.44 85 HIS A N 1
ATOM 656 C CA . HIS A 1 85 ? -6.467 -2.884 14.718 1.00 95.44 85 HIS A CA 1
ATOM 657 C C . HIS A 1 85 ? -7.874 -2.427 15.109 1.00 95.44 85 HIS A C 1
ATOM 659 O O . HIS A 1 85 ? -8.675 -3.224 15.596 1.00 95.44 85 HIS A O 1
ATOM 665 N N . SER A 1 86 ? -8.213 -1.160 14.854 1.00 95.12 86 SER A N 1
ATOM 666 C CA . SER A 1 86 ? -9.546 -0.627 15.120 1.00 95.12 86 SER A CA 1
ATOM 667 C C . SER A 1 86 ? -10.628 -1.282 14.271 1.00 95.12 86 SER A C 1
ATOM 669 O O . SER A 1 86 ? -11.740 -1.370 14.774 1.00 95.12 86 SER A O 1
ATOM 671 N N . ILE A 1 87 ? -10.340 -1.727 13.042 1.00 94.50 87 ILE A N 1
ATOM 672 C CA . ILE A 1 87 ? -11.271 -2.498 12.199 1.00 94.50 87 ILE A CA 1
ATOM 673 C C . ILE A 1 87 ? -11.400 -3.931 12.735 1.00 94.50 87 ILE A C 1
ATOM 675 O O . ILE A 1 87 ? -12.510 -4.402 12.971 1.00 94.50 87 ILE A O 1
ATOM 679 N N . ALA A 1 88 ? -10.270 -4.594 13.000 1.00 92.81 88 ALA A N 1
ATOM 680 C CA . ALA A 1 88 ? -10.214 -6.002 13.401 1.00 92.81 88 ALA A CA 1
ATOM 681 C C . ALA A 1 88 ? -10.785 -6.291 14.802 1.00 92.81 88 ALA A C 1
ATOM 683 O O . ALA A 1 88 ? -11.130 -7.427 15.101 1.00 92.81 88 ALA A O 1
ATOM 684 N N . THR A 1 89 ? -10.864 -5.288 15.681 1.00 92.50 89 THR A N 1
ATOM 685 C CA . THR A 1 89 ? -11.342 -5.452 17.070 1.00 92.50 89 THR A CA 1
ATOM 686 C C . THR A 1 89 ? -12.770 -4.957 17.291 1.00 92.50 89 THR A C 1
ATOM 688 O O . THR A 1 89 ? -13.244 -4.890 18.431 1.00 92.50 89 THR A O 1
ATOM 691 N N . GLN A 1 90 ? -13.484 -4.588 16.224 1.00 92.25 90 GLN A N 1
ATOM 692 C CA . GLN A 1 90 ? -14.852 -4.104 16.364 1.00 92.25 90 GLN A CA 1
ATOM 693 C C . GLN A 1 90 ? -15.784 -5.179 16.906 1.00 92.25 90 GLN A C 1
ATOM 695 O O . GLN A 1 90 ? -15.779 -6.327 16.484 1.00 92.25 90 GLN A O 1
ATOM 700 N N . LYS A 1 91 ? -16.689 -4.777 17.802 1.00 88.75 91 LYS A N 1
ATOM 701 C CA . LYS A 1 91 ? -17.733 -5.683 18.310 1.00 88.75 91 LYS A CA 1
ATOM 702 C C . LYS A 1 91 ? -18.794 -5.998 17.255 1.00 88.75 91 LYS A C 1
ATOM 704 O O . LYS A 1 91 ? -19.452 -7.029 17.330 1.00 88.75 91 LYS A O 1
ATOM 709 N N . LYS A 1 92 ? -19.014 -5.068 16.322 1.00 89.62 92 LYS A N 1
ATOM 710 C CA . LYS A 1 92 ? -19.965 -5.233 15.219 1.00 89.62 92 LYS A CA 1
ATOM 711 C C . LYS A 1 92 ? -19.254 -5.880 14.035 1.00 89.62 92 LYS A C 1
ATOM 713 O O . LYS A 1 92 ? -18.073 -5.634 13.808 1.00 89.62 92 LYS A O 1
ATOM 718 N N . LYS A 1 93 ? -19.998 -6.676 13.275 1.00 88.31 93 LYS A N 1
ATOM 719 C CA . LYS A 1 93 ? -19.527 -7.286 12.030 1.00 88.31 93 LYS A CA 1
ATOM 720 C C . LYS A 1 93 ? -19.470 -6.274 10.887 1.00 88.31 93 LYS A C 1
ATOM 722 O O . LYS A 1 93 ? -18.553 -6.326 10.079 1.00 88.31 93 LYS A O 1
ATOM 727 N N . VAL A 1 94 ? -20.406 -5.324 10.862 1.00 92.69 94 VAL A N 1
ATOM 728 C CA . VAL A 1 94 ? -20.470 -4.273 9.841 1.00 92.69 94 VAL A CA 1
ATOM 729 C C . VAL A 1 94 ? -20.587 -2.887 10.470 1.00 92.69 94 VAL A C 1
ATOM 731 O O . VAL A 1 94 ? -21.296 -2.694 11.465 1.00 92.69 94 VAL A O 1
ATOM 734 N N . GLY A 1 95 ? -19.917 -1.898 9.880 1.00 93.31 95 GLY A N 1
ATOM 735 C CA . GLY A 1 95 ? -20.043 -0.508 10.308 1.00 93.31 95 GLY A CA 1
ATOM 736 C C . GLY A 1 95 ? -19.214 0.480 9.497 1.00 93.31 95 GLY A C 1
ATOM 737 O O . GLY A 1 95 ? -18.861 0.235 8.348 1.00 93.31 95 GLY A O 1
ATOM 738 N N . VAL A 1 96 ? -18.927 1.631 10.106 1.00 96.06 96 VAL A N 1
ATOM 739 C CA . VAL A 1 96 ? -18.123 2.703 9.508 1.00 96.06 96 VAL A CA 1
ATOM 740 C C . VAL A 1 96 ? -17.137 3.223 10.552 1.00 96.06 96 VAL A C 1
ATOM 742 O O . VAL A 1 96 ? -17.525 3.455 11.699 1.00 96.06 96 VAL A O 1
ATOM 745 N N . ILE A 1 97 ? -15.876 3.412 10.163 1.00 96.75 97 ILE A N 1
ATOM 746 C CA . ILE A 1 97 ? -14.804 3.947 11.009 1.00 96.75 97 ILE A CA 1
ATOM 747 C C . ILE A 1 97 ? -14.286 5.270 10.426 1.00 96.75 97 ILE A C 1
ATOM 749 O O . ILE A 1 97 ? -14.061 5.375 9.222 1.00 96.75 97 ILE A O 1
ATOM 753 N N . PRO A 1 98 ? -14.078 6.304 11.259 1.00 96.69 98 PRO A N 1
ATOM 754 C CA . PRO A 1 98 ? -13.435 7.541 10.834 1.00 96.69 98 PRO A CA 1
ATOM 755 C C . PRO A 1 98 ? -11.893 7.443 10.916 1.00 96.69 98 PRO A C 1
ATOM 757 O O . PRO A 1 98 ? -11.361 7.491 12.029 1.00 96.69 98 PRO A O 1
ATOM 760 N N . PRO A 1 99 ? -11.137 7.405 9.796 1.00 96.19 99 PRO A N 1
ATOM 761 C CA . PRO A 1 99 ? -9.665 7.345 9.806 1.00 96.19 99 PRO A CA 1
ATOM 762 C C . PRO A 1 99 ? -8.978 8.684 10.162 1.00 96.19 99 PRO A C 1
ATOM 764 O O . PRO A 1 99 ? -7.948 9.033 9.594 1.00 96.19 99 PRO A O 1
ATOM 767 N N . LYS A 1 100 ? -9.512 9.456 11.121 1.00 95.00 100 LYS A N 1
ATOM 768 C CA . LYS A 1 100 ? -9.045 10.825 11.437 1.00 95.00 100 LYS A CA 1
ATOM 769 C C . LYS A 1 100 ? -7.551 10.894 11.736 1.00 95.00 100 LYS A C 1
ATOM 771 O O . LYS A 1 100 ? -6.857 11.714 11.155 1.00 95.00 100 LYS A O 1
ATOM 776 N N . LYS A 1 101 ? -7.059 10.021 12.623 1.00 95.81 101 LYS A N 1
ATOM 777 C CA . LYS A 1 101 ? -5.642 10.007 13.022 1.00 95.81 101 LYS A CA 1
ATOM 778 C C . LYS A 1 101 ? -4.718 9.728 11.839 1.00 95.81 101 LYS A C 1
ATOM 780 O O . LYS A 1 101 ? -3.706 10.399 11.698 1.00 95.81 101 LYS A O 1
ATOM 785 N N . PHE A 1 102 ? -5.090 8.766 10.995 1.00 96.88 102 PHE A N 1
ATOM 786 C CA . PHE A 1 102 ? -4.317 8.416 9.809 1.00 96.88 102 PHE A CA 1
ATOM 787 C C . PHE A 1 102 ? -4.280 9.575 8.811 1.00 96.88 102 PHE A C 1
ATOM 789 O O . PHE A 1 102 ? -3.197 9.975 8.404 1.00 96.88 102 PHE A O 1
ATOM 796 N N . ILE A 1 103 ? -5.434 10.175 8.497 1.00 95.31 103 ILE A N 1
ATOM 797 C CA . ILE A 1 103 ? -5.506 11.320 7.581 1.00 95.31 103 ILE A CA 1
ATOM 798 C C . ILE A 1 103 ? -4.710 12.508 8.125 1.00 95.31 103 ILE A C 1
ATOM 800 O O . ILE A 1 103 ? -3.845 13.017 7.430 1.00 95.31 103 ILE A O 1
ATOM 804 N N . THR A 1 104 ? -4.911 12.913 9.383 1.00 94.75 104 THR A N 1
ATOM 805 C CA . THR A 1 104 ? -4.138 14.017 9.979 1.00 94.75 104 THR A CA 1
ATOM 806 C C . THR A 1 104 ? -2.634 13.756 9.926 1.00 94.75 104 THR A C 1
ATOM 808 O O . THR A 1 104 ? -1.858 14.691 9.741 1.00 94.75 104 THR A O 1
ATOM 811 N N . ARG A 1 105 ? -2.212 12.494 10.075 1.00 95.44 105 ARG A N 1
ATOM 812 C CA . ARG A 1 105 ? -0.801 12.141 9.974 1.00 95.44 105 ARG A CA 1
ATOM 813 C C . ARG A 1 105 ? -0.280 12.202 8.541 1.00 95.44 105 ARG A C 1
ATOM 815 O O . ARG A 1 105 ? 0.793 12.753 8.341 1.00 95.44 105 ARG A O 1
ATOM 822 N N . LEU A 1 106 ? -1.045 11.685 7.582 1.00 94.94 106 LEU A N 1
ATOM 823 C CA . LEU A 1 106 ? -0.729 11.728 6.154 1.00 94.94 106 LEU A CA 1
ATOM 824 C C . LEU A 1 106 ? -0.507 13.167 5.674 1.00 94.94 106 LEU A C 1
ATOM 826 O O . LEU A 1 106 ? 0.541 13.458 5.110 1.00 94.94 106 LEU A O 1
ATOM 830 N N . LEU A 1 107 ? -1.450 14.067 5.976 1.00 93.06 107 LEU A N 1
ATOM 831 C CA . LEU A 1 107 ? -1.369 15.485 5.593 1.00 93.06 107 LEU A CA 1
ATOM 832 C C . LEU A 1 107 ? -0.137 16.173 6.199 1.00 93.06 107 LEU A C 1
ATOM 834 O O . LEU A 1 107 ? 0.461 17.048 5.593 1.00 93.06 107 LEU A O 1
ATOM 838 N N . LYS A 1 108 ? 0.275 15.759 7.401 1.00 93.25 108 LYS A N 1
ATOM 839 C CA . LYS A 1 108 ? 1.448 16.320 8.075 1.00 93.25 108 LYS A CA 1
ATOM 840 C C . LYS A 1 108 ? 2.775 15.809 7.506 1.00 93.25 108 LYS A C 1
ATOM 842 O O . LYS A 1 108 ? 3.777 16.509 7.612 1.00 93.25 108 LYS A O 1
ATOM 847 N N . GLU A 1 109 ? 2.818 14.571 7.016 1.00 92.12 109 GLU A N 1
ATOM 848 C CA . GLU A 1 109 ? 4.057 13.954 6.523 1.00 92.12 109 GLU A CA 1
ATOM 849 C C . GLU A 1 109 ? 4.335 14.246 5.047 1.00 92.12 109 GLU A C 1
ATOM 851 O O . GLU A 1 109 ? 5.494 14.188 4.643 1.00 92.12 109 GLU A O 1
ATOM 856 N N . ASN A 1 110 ? 3.315 14.573 4.249 1.00 91.25 110 ASN A N 1
ATOM 857 C CA . ASN A 1 110 ? 3.494 14.873 2.835 1.00 91.25 110 ASN A CA 1
ATOM 858 C C . ASN A 1 110 ? 2.617 16.050 2.389 1.00 91.25 110 ASN A C 1
ATOM 860 O O . ASN A 1 110 ? 1.394 15.936 2.296 1.00 91.25 110 ASN A O 1
ATOM 864 N N . GLU A 1 111 ? 3.279 17.158 2.053 1.00 90.12 111 GLU A N 1
ATOM 865 C CA . GLU A 1 111 ? 2.655 18.401 1.589 1.00 90.12 111 GLU A CA 1
ATOM 866 C C . GLU A 1 111 ? 1.855 18.222 0.288 1.00 90.12 111 GLU A C 1
ATOM 868 O O . GLU A 1 111 ? 0.882 18.942 0.070 1.00 90.12 111 GLU A O 1
ATOM 873 N N . LEU A 1 112 ? 2.194 17.234 -0.553 1.00 88.00 112 LEU A N 1
ATOM 874 C CA . LEU A 1 112 ? 1.439 16.932 -1.779 1.00 88.00 112 LEU A CA 1
ATOM 875 C C . LEU A 1 112 ? -0.011 16.546 -1.468 1.00 88.00 112 LEU A C 1
ATOM 877 O O . LEU A 1 112 ? -0.928 16.883 -2.221 1.00 88.00 112 LEU A O 1
ATOM 881 N N . PHE A 1 113 ? -0.228 15.889 -0.327 1.00 89.81 113 PHE A N 1
ATOM 882 C CA . PHE A 1 113 ? -1.555 15.504 0.130 1.00 89.81 113 PHE A CA 1
ATOM 883 C C . PHE A 1 113 ? -2.207 16.559 1.033 1.00 89.81 113 PHE A C 1
ATOM 885 O O . PHE A 1 113 ? -3.409 16.449 1.258 1.00 89.81 113 PHE A O 1
ATOM 892 N N . ASP A 1 114 ? -1.478 17.583 1.507 1.00 91.12 114 ASP A N 1
ATOM 893 C CA . ASP A 1 114 ? -1.974 18.642 2.409 1.00 91.12 114 ASP A CA 1
ATOM 894 C C . ASP A 1 114 ? -2.833 19.697 1.692 1.00 91.12 114 ASP A C 1
ATOM 896 O O . ASP A 1 114 ? -2.572 20.900 1.674 1.00 91.12 114 ASP A O 1
ATOM 900 N N . ASN A 1 115 ? -3.883 19.232 1.029 1.00 89.44 115 ASN A N 1
ATOM 901 C CA . ASN A 1 115 ? -4.880 20.067 0.389 1.00 89.44 115 ASN A CA 1
ATOM 902 C C . ASN A 1 115 ? -6.221 19.323 0.327 1.00 89.44 115 ASN A C 1
ATOM 904 O O . ASN A 1 115 ? -6.325 18.127 0.590 1.00 89.44 115 ASN A O 1
ATOM 908 N N . TYR A 1 116 ? -7.277 20.048 -0.032 1.00 88.38 116 TYR A N 1
ATOM 909 C CA . TYR A 1 116 ? -8.621 19.483 -0.172 1.00 88.38 116 TYR A CA 1
ATOM 910 C C . TYR A 1 116 ? -8.909 18.988 -1.598 1.00 88.38 116 TYR A C 1
ATOM 912 O O . TYR A 1 116 ? -10.076 18.832 -1.959 1.00 88.38 116 TYR A O 1
ATOM 920 N N . MET A 1 117 ? -7.888 18.783 -2.435 1.00 92.12 117 MET A N 1
ATOM 921 C CA . MET A 1 117 ? -8.067 18.321 -3.813 1.00 92.12 117 MET A CA 1
ATOM 922 C C . MET A 1 117 ? -8.164 16.798 -3.868 1.00 92.12 117 MET A C 1
ATOM 924 O O . MET A 1 117 ? -7.707 16.083 -2.979 1.00 92.12 117 MET A O 1
ATOM 928 N N . GLN A 1 118 ? -8.800 16.298 -4.924 1.00 91.69 118 GLN A N 1
ATOM 929 C CA . GLN A 1 118 ? -8.759 14.876 -5.229 1.00 91.69 118 GLN A CA 1
ATOM 930 C C . GLN A 1 118 ? -7.367 14.525 -5.762 1.00 91.69 118 GLN A C 1
ATOM 932 O O . GLN A 1 118 ? -6.821 15.269 -6.572 1.00 91.69 118 GLN A O 1
ATOM 937 N N . GLN A 1 119 ? -6.822 13.410 -5.287 1.00 94.75 119 GLN A N 1
ATOM 938 C CA . GLN A 1 119 ? -5.463 12.961 -5.586 1.00 94.75 119 GLN A CA 1
ATOM 939 C C . GLN A 1 119 ? -5.488 11.628 -6.325 1.00 94.75 119 GLN A C 1
ATOM 941 O O . GLN A 1 119 ? -6.504 10.918 -6.306 1.00 94.75 119 GLN A O 1
ATOM 946 N N . ASP A 1 120 ? -4.369 11.290 -6.958 1.00 95.94 120 ASP A N 1
ATOM 947 C CA . ASP A 1 120 ? -4.199 9.992 -7.592 1.00 95.94 120 ASP A CA 1
ATOM 948 C C . ASP A 1 120 ? -4.052 8.891 -6.524 1.00 95.94 120 ASP A C 1
ATOM 950 O O . ASP A 1 120 ? -3.247 8.973 -5.591 1.00 95.94 120 ASP A O 1
ATOM 954 N N . ALA A 1 121 ? -4.876 7.847 -6.634 1.00 96.81 121 ALA A N 1
ATOM 955 C CA . ALA A 1 121 ? -4.830 6.701 -5.733 1.00 96.81 121 ALA A CA 1
ATOM 956 C C . ALA A 1 121 ? -3.538 5.888 -5.910 1.00 96.81 121 ALA A C 1
ATOM 958 O O . ALA A 1 121 ? -3.035 5.332 -4.934 1.00 96.81 121 ALA A O 1
ATOM 959 N N . HIS A 1 122 ? -2.999 5.832 -7.131 1.00 95.31 122 HIS A N 1
ATOM 960 C CA . HIS A 1 122 ? -1.735 5.165 -7.431 1.00 95.31 122 HIS A CA 1
ATOM 961 C C . HIS A 1 122 ? -0.556 5.893 -6.785 1.00 95.31 122 HIS A C 1
ATOM 963 O O . HIS A 1 122 ? 0.249 5.256 -6.105 1.00 95.31 122 HIS A O 1
ATOM 969 N N . GLU A 1 123 ? -0.520 7.225 -6.876 1.00 95.62 123 GLU A N 1
ATOM 970 C CA . GLU A 1 123 ? 0.495 8.044 -6.201 1.00 95.62 123 GLU A CA 1
ATOM 971 C C . GLU A 1 123 ? 0.443 7.850 -4.678 1.00 95.62 123 GLU A C 1
ATOM 973 O O . GLU A 1 123 ? 1.470 7.632 -4.030 1.00 95.62 123 GLU A O 1
ATOM 978 N N . PHE A 1 124 ? -0.762 7.838 -4.098 1.00 97.06 124 PHE A N 1
ATOM 979 C CA . PHE A 1 124 ? -0.937 7.559 -2.673 1.00 97.06 124 PHE A CA 1
ATOM 980 C C . PHE A 1 124 ? -0.483 6.146 -2.274 1.00 97.06 124 PHE A C 1
ATOM 982 O O . PHE A 1 124 ? 0.167 5.992 -1.238 1.00 97.06 124 PHE A O 1
ATOM 989 N N . LEU A 1 125 ? -0.805 5.118 -3.067 1.00 97.25 125 LEU A N 1
ATOM 990 C CA . LEU A 1 125 ? -0.366 3.741 -2.818 1.00 97.25 125 LEU A CA 1
ATOM 991 C C . LEU A 1 125 ? 1.161 3.654 -2.793 1.00 97.25 125 LEU A C 1
ATOM 993 O O . LEU A 1 125 ? 1.727 3.124 -1.834 1.00 97.25 125 LEU A O 1
ATOM 997 N N . ASN A 1 126 ? 1.810 4.211 -3.813 1.00 95.81 126 ASN A N 1
ATOM 998 C CA . ASN A 1 126 ? 3.261 4.215 -3.927 1.00 95.81 126 ASN A CA 1
ATOM 999 C C . ASN A 1 126 ? 3.921 4.946 -2.761 1.00 95.81 126 ASN A C 1
ATOM 1001 O O . ASN A 1 126 ? 4.830 4.409 -2.124 1.00 95.81 126 ASN A O 1
ATOM 1005 N N . TYR A 1 127 ? 3.421 6.133 -2.416 1.00 96.62 127 TYR A N 1
ATOM 1006 C CA . TYR A 1 127 ? 3.896 6.866 -1.248 1.00 96.62 127 TYR A CA 1
ATOM 1007 C C . TYR A 1 127 ? 3.747 6.047 0.042 1.00 96.62 127 TYR A C 1
ATOM 1009 O O . TYR A 1 127 ? 4.687 5.962 0.834 1.00 96.62 127 TYR A O 1
ATOM 1017 N N . LEU A 1 128 ? 2.584 5.425 0.261 1.00 97.12 128 LEU A N 1
ATOM 1018 C CA . LEU A 1 128 ? 2.300 4.673 1.480 1.00 97.12 128 LEU A CA 1
ATOM 1019 C C . LEU A 1 128 ? 3.219 3.453 1.629 1.00 97.12 128 LEU A C 1
ATOM 1021 O O . LEU A 1 128 ? 3.777 3.251 2.707 1.00 97.12 128 LEU A O 1
ATOM 1025 N N . LEU A 1 129 ? 3.385 2.649 0.573 1.00 96.62 129 LEU A N 1
ATOM 1026 C CA . LEU A 1 129 ? 4.223 1.448 0.617 1.00 96.62 129 LEU A CA 1
ATOM 1027 C C . LEU A 1 129 ? 5.696 1.796 0.848 1.00 96.62 129 LEU A C 1
ATOM 1029 O O . LEU A 1 129 ? 6.308 1.227 1.755 1.00 96.62 129 LEU A O 1
ATOM 1033 N N . ASN A 1 130 ? 6.234 2.770 0.106 1.00 95.12 130 ASN A N 1
ATOM 1034 C CA . ASN A 1 130 ? 7.618 3.217 0.277 1.00 95.12 130 ASN A CA 1
ATOM 1035 C C . ASN A 1 130 ? 7.848 3.807 1.674 1.00 95.12 130 ASN A C 1
ATOM 1037 O O . ASN A 1 130 ? 8.782 3.410 2.364 1.00 95.12 130 ASN A O 1
ATOM 1041 N N . THR A 1 131 ? 6.930 4.645 2.168 1.00 95.81 131 THR A N 1
ATOM 1042 C CA . THR A 1 131 ? 7.030 5.212 3.524 1.00 95.81 131 THR A CA 1
ATOM 1043 C C . THR A 1 131 ? 7.044 4.117 4.595 1.00 95.81 131 THR A C 1
ATOM 1045 O O . THR A 1 131 ? 7.817 4.179 5.550 1.00 95.81 131 THR A O 1
ATOM 1048 N N . ILE A 1 132 ? 6.207 3.082 4.464 1.00 95.62 132 ILE A N 1
ATOM 1049 C CA . ILE A 1 132 ? 6.205 1.951 5.403 1.00 95.62 132 ILE A CA 1
ATOM 1050 C C . ILE A 1 132 ? 7.513 1.161 5.309 1.00 95.62 132 ILE A C 1
ATOM 1052 O O . ILE A 1 132 ? 8.071 0.787 6.345 1.00 95.62 132 ILE A O 1
ATOM 1056 N N . ALA A 1 133 ? 8.007 0.913 4.096 1.00 94.62 133 ALA A N 1
ATOM 1057 C CA . ALA A 1 133 ? 9.274 0.233 3.876 1.00 94.62 133 ALA A CA 1
ATOM 1058 C C . ALA A 1 133 ? 10.440 0.993 4.531 1.00 94.62 133 ALA A C 1
ATOM 1060 O O . ALA A 1 133 ? 11.188 0.391 5.305 1.00 94.62 133 ALA A O 1
ATOM 1061 N N . ASP A 1 134 ? 10.525 2.307 4.327 1.00 94.12 134 ASP A N 1
ATOM 1062 C CA . ASP A 1 134 ? 11.548 3.176 4.912 1.00 94.12 134 ASP A CA 1
ATOM 1063 C C . ASP A 1 134 ? 11.500 3.169 6.441 1.00 94.12 134 ASP A C 1
ATOM 1065 O O . ASP A 1 134 ? 12.530 3.017 7.102 1.00 94.12 134 ASP A O 1
ATOM 1069 N N . ILE A 1 135 ? 10.300 3.258 7.028 1.00 93.81 135 ILE A N 1
ATOM 1070 C CA . ILE A 1 135 ? 10.116 3.193 8.485 1.00 93.81 135 ILE A CA 1
ATOM 1071 C C . ILE A 1 135 ? 10.659 1.875 9.046 1.00 93.81 135 ILE A C 1
ATOM 1073 O O . ILE A 1 135 ? 11.356 1.883 10.063 1.00 93.81 135 ILE A O 1
ATOM 1077 N N . LEU A 1 136 ? 10.349 0.748 8.400 1.00 92.62 136 LEU A N 1
ATOM 1078 C CA . LEU A 1 136 ? 10.793 -0.574 8.842 1.00 92.62 136 LEU A CA 1
ATOM 1079 C C . LEU A 1 136 ? 12.306 -0.760 8.670 1.00 92.62 136 LEU A C 1
ATOM 1081 O O . LEU A 1 136 ? 12.955 -1.343 9.541 1.00 92.62 136 LEU A O 1
ATOM 1085 N N . GLN A 1 137 ? 12.885 -0.251 7.581 1.00 92.44 137 GLN A N 1
ATOM 1086 C CA . GLN A 1 137 ? 14.333 -0.278 7.374 1.00 92.44 137 GLN A CA 1
ATOM 1087 C C . GLN A 1 137 ? 15.069 0.584 8.405 1.00 92.44 137 GLN A C 1
ATOM 1089 O O . GLN A 1 137 ? 16.084 0.153 8.955 1.00 92.44 137 GLN A O 1
ATOM 1094 N N . GLU A 1 138 ? 14.565 1.787 8.688 1.00 90.94 138 GLU A N 1
ATOM 1095 C CA . GLU A 1 138 ? 15.141 2.693 9.681 1.00 90.94 138 GLU A CA 1
ATOM 1096 C C . GLU A 1 138 ? 15.156 2.049 11.075 1.00 90.94 138 GLU A C 1
ATOM 1098 O O . GLU A 1 138 ? 16.182 2.065 11.757 1.00 90.94 138 GLU A O 1
ATOM 1103 N N . GLU A 1 139 ? 14.051 1.419 11.485 1.00 88.75 139 GLU A N 1
ATOM 1104 C CA . GLU A 1 139 ? 13.954 0.735 12.779 1.00 88.75 139 GLU A CA 1
ATOM 1105 C C . GLU A 1 139 ? 14.954 -0.423 12.903 1.00 88.75 139 GLU A C 1
ATOM 1107 O O . GLU A 1 139 ? 15.665 -0.514 13.905 1.00 88.75 139 GLU A O 1
ATOM 1112 N N . ARG A 1 140 ? 15.104 -1.252 11.862 1.00 86.69 140 ARG A N 1
ATOM 1113 C CA . ARG A 1 140 ? 16.106 -2.334 11.857 1.00 86.69 140 ARG A CA 1
ATOM 1114 C C . ARG A 1 140 ? 17.536 -1.803 11.945 1.00 86.69 140 ARG A C 1
ATOM 1116 O O . ARG A 1 140 ? 18.369 -2.382 12.644 1.00 86.69 140 ARG A O 1
ATOM 1123 N N . LYS A 1 141 ? 17.847 -0.698 11.254 1.00 87.44 141 LYS A N 1
ATOM 1124 C CA . LYS A 1 141 ? 19.169 -0.048 11.342 1.00 87.44 141 LYS A CA 1
ATOM 1125 C C . LYS A 1 141 ? 19.451 0.424 12.772 1.00 87.44 141 LYS A C 1
ATOM 1127 O O . LYS A 1 141 ? 20.547 0.189 13.281 1.00 87.44 141 LYS A O 1
ATOM 1132 N N . GLN A 1 142 ? 18.459 1.017 13.439 1.00 85.38 142 GLN A N 1
ATOM 1133 C CA . GLN A 1 142 ? 18.571 1.450 14.836 1.00 85.38 142 GLN A CA 1
ATOM 1134 C C . GLN A 1 142 ? 18.757 0.265 15.797 1.00 85.38 142 GLN A C 1
ATOM 1136 O O . GLN A 1 142 ? 19.586 0.336 16.703 1.00 85.38 142 GLN A O 1
ATOM 1141 N N . GLU A 1 143 ? 18.053 -0.850 15.591 1.00 82.69 143 GLU A N 1
ATOM 1142 C CA . GLU A 1 143 ? 18.219 -2.071 16.392 1.00 82.69 143 GLU A CA 1
ATOM 1143 C C . GLU A 1 143 ? 19.623 -2.673 16.248 1.00 82.69 143 GLU A C 1
ATOM 1145 O O . GLU A 1 143 ? 20.260 -2.992 17.254 1.00 82.69 143 GLU A O 1
ATOM 1150 N N . LYS A 1 144 ? 20.150 -2.760 15.017 1.00 81.88 144 LYS A N 1
ATOM 1151 C CA . LYS A 1 144 ? 21.525 -3.224 14.760 1.00 81.88 144 LYS A CA 1
ATOM 1152 C C . LYS A 1 144 ? 22.563 -2.313 15.422 1.00 81.88 144 LYS A C 1
ATOM 1154 O O . LYS A 1 144 ? 23.527 -2.804 16.010 1.00 81.88 144 LYS A O 1
ATOM 1159 N N . GLN A 1 145 ? 22.363 -0.995 15.372 1.00 77.00 145 GLN A N 1
ATOM 1160 C CA . GLN A 1 145 ? 23.264 -0.027 15.999 1.00 77.00 145 GLN A CA 1
ATOM 1161 C C . GLN A 1 145 ? 23.232 -0.112 17.535 1.00 77.00 145 GLN A C 1
ATOM 1163 O O . GLN A 1 145 ? 24.283 -0.145 18.175 1.00 77.00 145 GLN A O 1
ATOM 1168 N N . ASN A 1 146 ? 22.042 -0.233 18.127 1.00 74.19 146 ASN A N 1
ATOM 1169 C CA . ASN A 1 146 ? 21.871 -0.376 19.574 1.00 74.19 146 ASN A CA 1
ATOM 1170 C C . ASN A 1 146 ? 22.360 -1.741 20.093 1.00 74.19 146 ASN A C 1
ATOM 1172 O O . ASN A 1 146 ? 22.871 -1.827 21.209 1.00 74.19 146 ASN A O 1
ATOM 1176 N N . GLY A 1 147 ? 22.249 -2.802 19.288 1.00 62.06 147 GLY A N 1
ATOM 1177 C CA . GLY A 1 147 ? 22.782 -4.132 19.595 1.00 62.06 147 GLY A CA 1
ATOM 1178 C C . GLY A 1 147 ? 24.313 -4.192 19.578 1.00 62.06 147 GLY A C 1
ATOM 1179 O O . GLY A 1 147 ? 24.908 -4.790 20.475 1.00 62.06 147 GLY A O 1
ATOM 1180 N N . ARG A 1 148 ? 24.963 -3.506 18.625 1.00 58.75 148 ARG A N 1
ATOM 1181 C CA . ARG A 1 148 ? 26.436 -3.392 18.543 1.00 58.75 148 ARG A CA 1
ATOM 1182 C C . ARG A 1 148 ? 27.060 -2.645 19.727 1.00 58.75 148 ARG A C 1
ATOM 1184 O O . ARG A 1 148 ? 28.185 -2.938 20.101 1.00 58.75 148 ARG A O 1
ATOM 1191 N N . LEU A 1 149 ? 26.332 -1.726 20.365 1.00 52.12 149 LEU A N 1
ATOM 1192 C CA . LEU A 1 149 ? 26.799 -1.039 21.580 1.00 52.12 149 LEU A CA 1
ATOM 1193 C C . LEU A 1 149 ? 26.828 -1.947 22.823 1.00 52.12 149 LEU A C 1
ATOM 1195 O O . LEU A 1 149 ? 27.411 -1.569 23.838 1.00 52.12 149 LEU A O 1
ATOM 1199 N N . ARG A 1 150 ? 26.193 -3.126 22.771 1.00 53.44 150 ARG A N 1
ATOM 1200 C CA . ARG A 1 150 ? 26.036 -4.023 23.924 1.00 53.44 150 ARG A CA 1
ATOM 1201 C C . ARG A 1 150 ? 26.987 -5.225 23.908 1.00 53.44 150 ARG A C 1
ATOM 1203 O O . ARG A 1 150 ? 27.321 -5.720 24.979 1.00 53.44 150 ARG A O 1
ATOM 1210 N N . ASN A 1 151 ? 27.463 -5.635 22.733 1.00 50.56 151 ASN A N 1
ATOM 1211 C CA . ASN A 1 151 ? 28.497 -6.655 22.565 1.00 50.56 151 ASN A CA 1
ATOM 1212 C C . ASN A 1 151 ? 29.693 -6.023 21.848 1.00 50.56 151 ASN A C 1
ATOM 1214 O O . ASN A 1 151 ? 29.643 -5.792 20.643 1.00 50.56 151 ASN A O 1
ATOM 1218 N N . GLY A 1 152 ? 30.747 -5.714 22.605 1.00 50.56 152 GLY A N 1
ATOM 1219 C CA . GLY A 1 152 ? 32.005 -5.199 22.075 1.00 50.56 152 GLY A CA 1
ATOM 1220 C C . GLY A 1 152 ? 32.827 -6.291 21.401 1.00 50.56 152 GLY A C 1
ATOM 1221 O O . GLY A 1 152 ? 33.867 -6.658 21.931 1.00 50.56 152 GLY A O 1
ATOM 1222 N N . ASP A 1 153 ? 32.368 -6.781 20.252 1.00 45.19 153 ASP A N 1
ATOM 1223 C CA . ASP A 1 153 ? 33.196 -7.572 19.346 1.00 45.19 153 ASP A CA 1
ATOM 1224 C C . ASP A 1 153 ? 33.271 -6.890 17.980 1.00 45.19 153 ASP A C 1
ATOM 1226 O O . ASP A 1 153 ? 32.271 -6.502 17.370 1.00 45.19 153 ASP A O 1
ATOM 1230 N N . VAL A 1 154 ? 34.518 -6.681 17.570 1.00 56.88 154 VAL A N 1
ATOM 1231 C CA . VAL A 1 154 ? 34.940 -6.080 16.315 1.00 56.88 154 VAL A CA 1
ATOM 1232 C C . VAL A 1 154 ? 34.817 -7.152 15.243 1.00 56.88 154 VAL A C 1
ATOM 1234 O O . VAL A 1 154 ? 35.602 -8.090 15.242 1.00 56.88 154 VAL A O 1
ATOM 1237 N N . ASP A 1 155 ? 33.886 -6.973 14.313 1.00 44.78 155 ASP A N 1
ATOM 1238 C CA . ASP A 1 155 ? 34.137 -7.375 12.934 1.00 44.78 155 ASP A CA 1
ATOM 1239 C C . ASP A 1 155 ? 33.577 -6.315 11.986 1.00 44.78 155 ASP A C 1
ATOM 1241 O O . ASP A 1 155 ? 32.394 -5.953 11.991 1.00 44.78 155 ASP A O 1
ATOM 1245 N N . SER A 1 156 ? 34.518 -5.744 11.246 1.00 55.16 156 SER A N 1
ATOM 1246 C CA . SER A 1 156 ? 34.300 -4.848 10.124 1.00 55.16 156 SER A CA 1
ATOM 1247 C C . SER A 1 156 ? 33.844 -5.665 8.915 1.00 55.16 156 SER A C 1
ATOM 1249 O O . SER A 1 156 ? 34.102 -6.857 8.845 1.00 55.16 156 SER A O 1
ATOM 1251 N N . GLU A 1 157 ? 33.267 -4.967 7.937 1.00 47.59 157 GLU A N 1
ATOM 1252 C CA . GLU A 1 157 ? 32.925 -5.462 6.594 1.00 47.59 157 GLU A CA 1
ATOM 1253 C C . GLU A 1 157 ? 31.547 -6.116 6.456 1.00 47.59 157 GLU A C 1
ATOM 1255 O O . GLU A 1 157 ? 31.406 -7.325 6.355 1.00 47.59 157 GLU A O 1
ATOM 1260 N N . ASP A 1 158 ? 30.524 -5.262 6.342 1.00 44.78 158 ASP A N 1
ATOM 1261 C CA . ASP A 1 158 ? 29.687 -5.308 5.139 1.00 44.78 158 ASP A CA 1
ATOM 1262 C C . ASP A 1 158 ? 29.006 -3.940 4.930 1.00 44.78 158 ASP A C 1
ATOM 1264 O O . ASP A 1 158 ? 27.925 -3.656 5.440 1.00 44.78 158 ASP A O 1
ATOM 1268 N N . ASN A 1 159 ? 29.710 -3.017 4.267 1.00 44.34 159 ASN A N 1
ATOM 1269 C CA . ASN A 1 159 ? 29.196 -1.679 3.931 1.00 44.34 159 ASN A CA 1
ATOM 1270 C C . ASN A 1 159 ? 28.469 -1.661 2.574 1.00 44.34 159 ASN A C 1
ATOM 1272 O O . ASN A 1 159 ? 28.249 -0.583 2.025 1.00 44.34 159 ASN A O 1
ATOM 1276 N N . ASN A 1 160 ? 28.115 -2.826 2.019 1.00 45.34 160 ASN A N 1
ATOM 1277 C CA . ASN A 1 160 ? 27.456 -2.902 0.717 1.00 45.34 160 ASN A CA 1
ATOM 1278 C C . ASN A 1 160 ? 26.385 -4.000 0.604 1.00 45.34 160 ASN A C 1
ATOM 1280 O O . ASN A 1 160 ? 25.991 -4.353 -0.507 1.00 45.34 160 ASN A O 1
ATOM 1284 N N . SER A 1 161 ? 25.882 -4.527 1.723 1.00 51.12 161 SER A N 1
ATOM 1285 C CA . SER A 1 161 ? 24.717 -5.411 1.701 1.00 51.12 161 SER A CA 1
ATOM 1286 C C . SER A 1 161 ? 23.462 -4.591 1.417 1.00 51.12 161 SER A C 1
ATOM 1288 O O . SER A 1 161 ? 23.135 -3.640 2.134 1.00 51.12 161 SER A O 1
ATOM 1290 N N . THR A 1 162 ? 22.747 -4.978 0.364 1.00 58.00 162 THR A N 1
ATOM 1291 C CA . THR A 1 162 ? 21.376 -4.543 0.090 1.00 58.00 162 THR A CA 1
ATOM 1292 C C . THR A 1 162 ? 20.557 -4.568 1.386 1.00 58.00 162 THR A C 1
ATOM 1294 O O . THR A 1 162 ? 20.630 -5.565 2.112 1.00 58.00 162 THR A O 1
ATOM 1297 N N . PRO A 1 163 ? 19.821 -3.493 1.728 1.00 65.81 163 PRO A N 1
ATOM 1298 C CA . PRO A 1 163 ? 19.063 -3.441 2.971 1.00 65.81 163 PRO A CA 1
ATOM 1299 C C . PRO A 1 163 ? 18.122 -4.645 3.065 1.00 65.81 163 PRO A C 1
ATOM 1301 O O . PRO A 1 163 ? 17.422 -4.952 2.104 1.00 65.81 163 PRO A O 1
ATOM 1304 N N . ASP A 1 164 ? 18.118 -5.320 4.220 1.00 74.94 164 ASP A N 1
ATOM 1305 C CA . ASP A 1 164 ? 17.300 -6.520 4.423 1.00 74.94 164 ASP A CA 1
ATOM 1306 C C . ASP A 1 164 ? 15.837 -6.256 4.020 1.00 74.94 164 ASP A C 1
ATOM 1308 O O . ASP A 1 164 ? 15.261 -5.249 4.468 1.00 74.94 164 ASP A O 1
ATOM 1312 N N . PRO A 1 165 ? 15.203 -7.159 3.252 1.00 82.50 165 PRO A N 1
ATOM 1313 C CA . PRO A 1 165 ? 13.861 -6.949 2.727 1.00 82.50 165 PRO A CA 1
ATOM 1314 C C . PRO A 1 165 ? 12.850 -6.793 3.866 1.00 82.50 165 PRO A C 1
ATOM 1316 O O . PRO A 1 165 ? 12.871 -7.511 4.870 1.00 82.50 165 PRO A O 1
ATOM 1319 N N . THR A 1 166 ? 11.987 -5.789 3.752 1.00 92.44 166 THR A N 1
ATOM 1320 C CA . THR A 1 166 ? 10.887 -5.556 4.704 1.00 92.44 166 THR A CA 1
ATOM 1321 C C . THR A 1 166 ? 9.663 -6.372 4.301 1.00 92.44 166 THR A C 1
ATOM 1323 O O . THR A 1 166 ? 9.595 -6.850 3.174 1.00 92.44 166 THR A O 1
ATOM 1326 N N . CYS A 1 167 ? 8.653 -6.478 5.170 1.00 92.25 167 CYS A N 1
ATOM 1327 C CA . CYS A 1 167 ? 7.405 -7.160 4.804 1.00 92.25 167 CYS A CA 1
ATOM 1328 C C . CYS A 1 167 ? 6.716 -6.526 3.581 1.00 92.25 167 CYS A C 1
ATOM 1330 O O . CYS A 1 167 ? 6.017 -7.215 2.850 1.00 92.25 167 CYS A O 1
ATOM 1332 N N . VAL A 1 168 ? 6.925 -5.225 3.330 1.00 94.25 168 VAL A N 1
ATOM 1333 C CA . VAL A 1 168 ? 6.441 -4.565 2.107 1.00 94.25 168 VAL A CA 1
ATOM 1334 C C . VAL A 1 168 ? 7.111 -5.177 0.884 1.00 94.25 168 VAL A C 1
ATOM 1336 O O . VAL A 1 168 ? 6.419 -5.551 -0.057 1.00 94.25 168 VAL A O 1
ATOM 1339 N N . HIS A 1 169 ? 8.433 -5.337 0.926 1.00 94.00 169 HIS A N 1
ATOM 1340 C CA . HIS A 1 169 ? 9.181 -5.941 -0.167 1.00 94.00 169 HIS A CA 1
ATOM 1341 C C . HIS A 1 169 ? 8.817 -7.424 -0.344 1.00 94.00 169 HIS A C 1
ATOM 1343 O O . HIS A 1 169 ? 8.579 -7.871 -1.454 1.00 94.00 169 HIS A O 1
ATOM 1349 N N . GLU A 1 170 ? 8.651 -8.177 0.744 1.00 93.94 170 GLU A N 1
ATOM 1350 C CA . GLU A 1 170 ? 8.244 -9.589 0.674 1.00 93.94 170 GLU A CA 1
ATOM 1351 C C . GLU A 1 170 ? 6.863 -9.804 0.029 1.00 93.94 170 GLU A C 1
ATOM 1353 O O . GLU A 1 170 ? 6.624 -10.850 -0.571 1.00 93.94 170 GLU A O 1
ATOM 1358 N N . ILE A 1 171 ? 5.943 -8.845 0.174 1.00 95.31 171 ILE A N 1
ATOM 1359 C CA . ILE A 1 171 ? 4.566 -8.966 -0.328 1.00 95.31 171 ILE A CA 1
ATOM 1360 C C . ILE A 1 171 ? 4.414 -8.365 -1.728 1.00 95.31 171 ILE A C 1
ATOM 1362 O O . ILE A 1 171 ? 3.685 -8.924 -2.547 1.00 95.31 171 ILE A O 1
ATOM 1366 N N . PHE A 1 172 ? 5.041 -7.215 -1.981 1.00 96.06 172 PHE A N 1
ATOM 1367 C CA . PHE A 1 172 ? 4.771 -6.394 -3.164 1.00 96.06 172 PHE A CA 1
ATOM 1368 C C . PHE A 1 172 ? 5.960 -6.256 -4.114 1.00 96.06 172 PHE A C 1
ATOM 1370 O O . PHE A 1 172 ? 5.741 -5.875 -5.260 1.00 96.06 172 PHE A O 1
ATOM 1377 N N . GLN A 1 173 ? 7.194 -6.550 -3.684 1.00 95.25 173 GLN A N 1
ATOM 1378 C CA . GLN A 1 173 ? 8.349 -6.372 -4.560 1.00 95.25 173 GLN A CA 1
ATOM 1379 C C . GLN A 1 173 ? 8.417 -7.473 -5.619 1.00 95.25 173 GLN A C 1
ATOM 1381 O O . GLN A 1 173 ? 8.414 -8.666 -5.311 1.00 95.25 173 GLN A O 1
ATOM 1386 N N . GLY A 1 174 ? 8.541 -7.047 -6.870 1.00 94.06 174 GLY A N 1
ATOM 1387 C CA . GLY A 1 174 ? 9.043 -7.851 -7.974 1.00 94.06 174 GLY A CA 1
ATOM 1388 C C . GLY A 1 174 ? 10.316 -7.238 -8.549 1.00 94.06 174 GLY A C 1
ATOM 1389 O O . GLY A 1 174 ? 10.691 -6.121 -8.197 1.00 94.06 174 GLY A O 1
ATOM 1390 N N . THR A 1 175 ? 10.960 -7.965 -9.457 1.00 93.94 175 THR A N 1
ATOM 1391 C CA . THR A 1 175 ? 12.140 -7.493 -10.190 1.00 93.94 175 THR A CA 1
ATOM 1392 C C . THR A 1 175 ? 11.870 -7.613 -11.685 1.00 93.94 175 THR A C 1
ATOM 1394 O O . THR A 1 175 ? 11.397 -8.652 -12.156 1.00 93.94 175 THR A O 1
ATOM 1397 N N . LEU A 1 176 ? 12.135 -6.538 -12.422 1.00 93.00 176 LEU A N 1
ATOM 1398 C CA . LEU A 1 176 ? 12.030 -6.449 -13.871 1.00 93.00 176 LEU A CA 1
ATOM 1399 C C . LEU A 1 176 ? 13.432 -6.389 -14.474 1.00 93.00 176 LEU A C 1
ATOM 1401 O O . LEU A 1 176 ? 14.245 -5.567 -14.066 1.00 93.00 176 LEU A O 1
ATOM 1405 N N . THR A 1 177 ? 13.698 -7.215 -15.478 1.00 93.19 177 THR A N 1
ATOM 1406 C CA . THR A 1 177 ? 14.944 -7.147 -16.246 1.00 93.19 177 THR A CA 1
ATOM 1407 C C . THR A 1 177 ? 14.713 -6.320 -17.507 1.00 93.19 177 THR A C 1
ATOM 1409 O O . THR A 1 177 ? 14.035 -6.762 -18.435 1.00 93.19 177 THR A O 1
ATOM 1412 N N . ASN A 1 178 ? 15.280 -5.116 -17.540 1.00 89.62 178 ASN A N 1
ATOM 1413 C CA . ASN A 1 178 ? 15.248 -4.222 -18.690 1.00 89.62 178 ASN A CA 1
ATOM 1414 C C . ASN A 1 178 ? 16.446 -4.499 -19.603 1.00 89.62 178 ASN A C 1
ATOM 1416 O O . ASN A 1 178 ? 17.591 -4.197 -19.256 1.00 89.62 178 ASN A O 1
ATOM 1420 N N . GLU A 1 179 ? 16.179 -5.035 -20.793 1.00 91.19 179 GLU A N 1
ATOM 1421 C CA . GLU A 1 179 ? 17.191 -5.266 -21.824 1.00 91.19 179 GLU A CA 1
ATOM 1422 C C . GLU A 1 179 ? 17.161 -4.150 -22.876 1.00 91.19 179 GLU A C 1
ATOM 1424 O O . GLU A 1 179 ? 16.168 -3.938 -23.569 1.00 91.19 179 GLU A O 1
ATOM 1429 N N . THR A 1 180 ? 18.276 -3.440 -23.031 1.00 90.25 180 THR A N 1
ATOM 1430 C CA . THR A 1 180 ? 18.478 -2.431 -24.076 1.00 90.25 180 THR A CA 1
ATOM 1431 C C . THR A 1 180 ? 19.478 -2.961 -25.095 1.00 90.25 180 THR A C 1
ATOM 1433 O O . THR A 1 180 ? 20.646 -3.181 -24.773 1.00 90.25 180 THR A O 1
ATOM 1436 N N . ARG A 1 181 ? 19.039 -3.143 -26.344 1.00 90.19 181 ARG A N 1
ATOM 1437 C CA . ARG A 1 181 ? 19.905 -3.520 -27.468 1.00 90.19 181 ARG A CA 1
ATOM 1438 C C . ARG A 1 181 ? 20.258 -2.290 -28.297 1.00 90.19 181 ARG A C 1
ATOM 1440 O O . ARG A 1 181 ? 19.383 -1.666 -28.890 1.00 90.19 181 ARG A O 1
ATOM 1447 N N . TYR A 1 182 ? 21.545 -1.982 -28.397 1.00 87.56 182 TYR A N 1
ATOM 1448 C CA . TYR A 1 182 ? 22.032 -0.906 -29.255 1.00 87.56 182 TYR A CA 1
ATOM 1449 C C . TYR A 1 182 ? 22.020 -1.356 -30.721 1.00 87.56 182 TYR A C 1
ATOM 1451 O O . TYR A 1 182 ? 22.723 -2.293 -31.090 1.00 87.56 182 TYR A O 1
ATOM 1459 N N . LEU A 1 183 ? 21.253 -0.678 -31.580 1.00 86.94 183 LEU A N 1
ATOM 1460 C CA . LEU A 1 183 ? 21.098 -1.069 -32.992 1.00 86.94 183 LEU A CA 1
ATOM 1461 C C . LEU A 1 183 ? 22.362 -0.847 -33.843 1.00 86.94 183 LEU A C 1
ATOM 1463 O O . LEU A 1 183 ? 22.513 -1.468 -34.889 1.00 86.94 183 LEU A O 1
ATOM 1467 N N . THR A 1 184 ? 23.275 0.028 -33.415 1.00 88.44 184 THR A N 1
ATOM 1468 C CA . THR A 1 184 ? 24.496 0.367 -34.170 1.00 88.44 184 THR A CA 1
ATOM 1469 C C . THR A 1 184 ? 25.660 -0.585 -33.916 1.00 88.44 184 THR A C 1
ATOM 1471 O O . THR A 1 184 ? 26.475 -0.798 -34.810 1.00 88.44 184 THR A O 1
ATOM 1474 N N . CYS A 1 185 ? 25.768 -1.134 -32.705 1.00 89.62 185 CYS A N 1
ATOM 1475 C CA . CYS A 1 185 ? 26.882 -1.992 -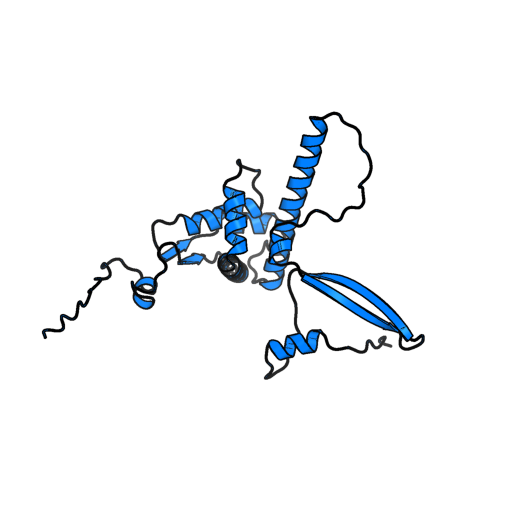32.293 1.00 89.62 185 CYS A CA 1
ATOM 1476 C C . CYS A 1 185 ? 26.448 -3.373 -31.787 1.00 89.62 185 CYS A C 1
ATOM 1478 O O . CYS A 1 185 ? 27.302 -4.148 -31.372 1.00 89.62 185 CYS A O 1
ATOM 1480 N N . GLU A 1 186 ? 25.144 -3.666 -31.797 1.00 90.19 186 GLU A N 1
ATOM 1481 C CA . GLU A 1 186 ? 24.514 -4.913 -31.331 1.00 90.19 186 GLU A CA 1
ATOM 1482 C C . GLU A 1 186 ? 24.784 -5.287 -29.864 1.00 90.19 186 GLU A C 1
ATOM 1484 O O . GLU A 1 186 ? 24.324 -6.329 -29.394 1.00 90.19 186 GLU A O 1
ATOM 1489 N N . THR A 1 187 ? 25.468 -4.428 -29.105 1.00 91.81 187 THR A N 1
ATOM 1490 C CA . THR A 1 187 ? 25.668 -4.601 -27.666 1.00 91.81 187 THR A CA 1
ATOM 1491 C C . THR A 1 187 ? 24.316 -4.645 -26.957 1.00 91.81 187 THR A C 1
ATOM 1493 O O . THR A 1 187 ? 23.433 -3.828 -27.223 1.00 91.81 187 THR A O 1
ATOM 1496 N N . ILE A 1 188 ? 24.166 -5.584 -26.025 1.00 92.62 188 ILE A N 1
ATOM 1497 C CA . ILE A 1 188 ? 22.992 -5.696 -25.158 1.00 92.62 188 ILE A CA 1
ATOM 1498 C C . ILE A 1 188 ? 23.416 -5.286 -23.751 1.00 92.62 188 ILE A C 1
ATOM 1500 O O . ILE A 1 188 ? 24.383 -5.818 -23.208 1.00 92.62 188 ILE A O 1
ATOM 1504 N N . SER A 1 189 ? 22.700 -4.324 -23.182 1.00 92.44 189 SER A N 1
ATOM 1505 C CA . SER A 1 189 ? 22.788 -3.948 -21.776 1.00 92.44 189 SER A CA 1
ATOM 1506 C C . SER A 1 189 ? 21.566 -4.498 -21.057 1.00 92.44 189 SER A C 1
ATOM 1508 O O . SER A 1 189 ? 20.453 -4.328 -21.545 1.00 92.44 189 SER A O 1
ATOM 1510 N N . SER A 1 190 ? 21.769 -5.146 -19.915 1.00 94.31 190 SER A N 1
ATOM 1511 C CA . SER A 1 190 ? 20.689 -5.656 -19.073 1.00 94.31 190 SER A CA 1
ATOM 1512 C C . SER A 1 190 ? 20.774 -4.998 -17.708 1.00 94.31 190 SER A C 1
ATOM 1514 O O . SER A 1 190 ? 21.861 -4.915 -17.129 1.00 94.31 190 SER A O 1
ATOM 1516 N N . LYS A 1 191 ? 19.639 -4.531 -17.197 1.00 93.38 191 LYS A N 1
ATOM 1517 C CA . LYS A 1 191 ? 19.537 -3.919 -15.876 1.00 93.38 191 LYS A CA 1
ATOM 1518 C C . LYS A 1 191 ? 18.316 -4.466 -15.152 1.00 93.38 191 LYS A C 1
ATOM 1520 O O . LYS A 1 191 ? 17.206 -4.345 -15.657 1.00 93.38 191 LYS A O 1
ATOM 1525 N N . ASP A 1 192 ? 18.536 -5.006 -13.962 1.00 93.69 192 ASP A N 1
ATOM 1526 C CA . ASP A 1 192 ? 17.455 -5.411 -13.072 1.00 93.69 192 ASP A CA 1
ATOM 1527 C C . ASP A 1 192 ? 16.969 -4.202 -12.260 1.00 93.69 192 ASP A C 1
ATOM 1529 O O . ASP A 1 192 ? 17.772 -3.436 -11.716 1.00 93.69 192 ASP A O 1
ATOM 1533 N N . GLU A 1 193 ? 15.654 -4.014 -12.206 1.00 91.69 193 GLU A N 1
ATOM 1534 C CA . GLU A 1 193 ? 14.982 -2.941 -11.478 1.00 91.69 193 GLU A CA 1
ATOM 1535 C C . GLU A 1 193 ? 13.866 -3.517 -10.608 1.00 91.69 193 GLU A C 1
ATOM 1537 O O . GLU A 1 193 ? 12.985 -4.233 -11.086 1.00 91.69 193 GLU A O 1
ATOM 1542 N N . ASP A 1 194 ? 13.900 -3.200 -9.318 1.00 93.00 194 ASP A N 1
ATOM 1543 C CA . ASP A 1 194 ? 12.847 -3.588 -8.388 1.00 93.00 194 ASP A CA 1
ATOM 1544 C C . ASP A 1 194 ? 11.627 -2.671 -8.531 1.00 93.00 194 ASP A C 1
ATOM 1546 O O . ASP A 1 194 ? 11.757 -1.462 -8.736 1.00 93.00 194 ASP A O 1
ATOM 1550 N N . PHE A 1 195 ? 10.433 -3.238 -8.378 1.00 93.31 195 PHE A N 1
ATOM 1551 C CA . PHE A 1 195 ? 9.168 -2.507 -8.428 1.00 93.31 195 PHE A CA 1
ATOM 1552 C C . PHE A 1 195 ? 8.205 -3.000 -7.346 1.00 93.31 195 PHE A C 1
ATOM 1554 O O . PHE A 1 195 ? 8.246 -4.168 -6.969 1.00 93.31 195 PHE A O 1
ATOM 1561 N N . LEU A 1 196 ? 7.319 -2.124 -6.862 1.00 93.19 196 LEU A N 1
ATOM 1562 C CA . LEU A 1 196 ? 6.232 -2.476 -5.927 1.00 93.19 196 LEU A CA 1
ATOM 1563 C C . LEU A 1 196 ? 4.866 -2.576 -6.621 1.00 93.19 196 LEU A C 1
ATOM 1565 O O . LEU A 1 196 ? 3.922 -3.157 -6.084 1.00 93.19 196 LEU A O 1
ATOM 1569 N N . ASP A 1 197 ? 4.759 -2.003 -7.815 1.00 93.69 197 ASP A N 1
ATOM 1570 C CA . ASP A 1 197 ? 3.592 -2.062 -8.677 1.00 93.69 197 ASP A CA 1
ATOM 1571 C C . ASP A 1 197 ? 4.018 -2.103 -10.148 1.00 93.69 197 ASP A C 1
ATOM 1573 O O . ASP A 1 197 ? 5.145 -1.751 -10.495 1.00 93.69 197 ASP A O 1
ATOM 1577 N N . LEU A 1 198 ? 3.102 -2.544 -11.008 1.00 92.00 198 LEU A N 1
ATOM 1578 C CA . LEU A 1 198 ? 3.319 -2.584 -12.445 1.00 92.00 198 LEU A CA 1
ATOM 1579 C C . LEU A 1 198 ? 2.324 -1.656 -13.137 1.00 92.00 198 LEU A C 1
ATOM 1581 O O . LEU A 1 198 ? 1.137 -1.970 -13.255 1.00 92.00 198 LEU A O 1
ATOM 1585 N N . SER A 1 199 ? 2.826 -0.523 -13.613 1.00 91.50 199 SER A N 1
ATOM 1586 C CA . SER A 1 199 ? 2.058 0.401 -14.441 1.00 91.50 199 SER A CA 1
ATOM 1587 C C . SER A 1 199 ? 2.035 -0.112 -15.881 1.00 91.50 199 SER A C 1
ATOM 1589 O O . SER A 1 199 ? 3.073 -0.196 -16.533 1.00 91.50 199 SER A O 1
ATOM 1591 N N . VAL A 1 200 ? 0.852 -0.505 -16.359 1.00 92.00 200 VAL A N 1
ATOM 1592 C CA . VAL A 1 200 ? 0.654 -1.068 -17.703 1.00 92.00 200 VAL A CA 1
ATOM 1593 C C . VAL A 1 200 ? -0.177 -0.139 -18.572 1.00 92.00 200 VAL A C 1
ATOM 1595 O O . VAL A 1 200 ? -1.223 0.355 -18.145 1.00 92.00 200 VAL A O 1
ATOM 1598 N N . ASP A 1 201 ? 0.253 0.038 -19.817 1.00 90.00 201 ASP A N 1
ATOM 1599 C CA . ASP A 1 201 ? -0.514 0.788 -20.803 1.00 90.00 201 ASP A CA 1
ATOM 1600 C C . ASP A 1 201 ? -1.783 0.029 -21.204 1.00 90.00 201 ASP A C 1
ATOM 1602 O O . ASP A 1 201 ? -1.800 -1.199 -21.365 1.00 90.00 201 ASP A O 1
ATOM 1606 N N . VAL A 1 202 ? -2.875 0.777 -21.361 1.00 90.56 202 VAL A N 1
ATOM 1607 C CA . VAL A 1 202 ? -4.192 0.235 -21.696 1.00 90.56 202 VAL A CA 1
ATOM 1608 C C . VAL A 1 202 ? -4.619 0.659 -23.094 1.00 90.56 202 VAL A C 1
ATOM 1610 O O . VAL A 1 202 ? -4.693 1.841 -23.421 1.00 90.56 202 VAL A O 1
ATOM 1613 N N . GLU A 1 203 ? -4.968 -0.329 -23.912 1.00 88.06 203 GLU A N 1
ATOM 1614 C CA . GLU A 1 203 ? -5.567 -0.127 -25.230 1.00 88.06 203 GLU A CA 1
ATOM 1615 C C . GLU A 1 203 ? -7.077 -0.417 -25.201 1.00 88.06 203 GLU A C 1
ATOM 1617 O O . GLU A 1 203 ? -7.590 -1.132 -24.334 1.00 88.06 203 GLU A O 1
ATOM 1622 N N . GLN A 1 204 ? -7.829 0.126 -26.161 1.00 89.94 204 GLN A N 1
ATOM 1623 C CA . GLN A 1 204 ? -9.267 -0.141 -26.256 1.00 89.94 204 GLN A CA 1
ATOM 1624 C C . GLN A 1 204 ? -9.552 -1.624 -26.537 1.00 89.94 204 GLN A C 1
ATOM 1626 O O . GLN A 1 204 ? -8.925 -2.241 -27.392 1.00 89.94 204 GLN A O 1
ATOM 1631 N N . ASN A 1 205 ? -10.574 -2.174 -25.872 1.00 91.38 205 ASN A N 1
ATOM 1632 C CA . ASN A 1 205 ? -11.050 -3.555 -26.052 1.00 91.38 205 ASN A CA 1
ATOM 1633 C C . ASN A 1 205 ? -10.001 -4.645 -25.761 1.00 91.38 205 ASN A C 1
ATOM 1635 O O . ASN A 1 205 ? -10.082 -5.746 -26.306 1.00 91.38 205 ASN A O 1
ATOM 1639 N N . THR A 1 206 ? -9.030 -4.352 -24.897 1.00 93.25 206 THR A N 1
ATOM 1640 C CA . THR A 1 206 ? -7.985 -5.302 -24.506 1.00 93.25 206 THR A CA 1
ATOM 1641 C C . THR A 1 206 ? -8.285 -6.002 -23.174 1.00 93.25 206 THR A C 1
ATOM 1643 O O . THR A 1 206 ? -9.239 -5.664 -22.471 1.00 93.25 206 THR A O 1
ATOM 1646 N N . SER A 1 207 ? -7.475 -7.000 -22.818 1.00 94.00 207 SER A N 1
ATOM 1647 C CA . SER A 1 207 ? -7.529 -7.674 -21.514 1.00 94.00 207 SER A CA 1
ATOM 1648 C C . SER A 1 207 ? -6.269 -7.390 -20.699 1.00 94.00 207 SER A C 1
ATOM 1650 O O . SER A 1 207 ? -5.210 -7.133 -21.263 1.00 94.00 207 SER A O 1
ATOM 1652 N N . ILE A 1 208 ? -6.344 -7.521 -19.371 1.00 93.06 208 ILE A N 1
ATOM 1653 C CA . ILE A 1 208 ? -5.169 -7.366 -18.490 1.00 93.06 208 ILE A CA 1
ATOM 1654 C C . ILE A 1 208 ? -4.038 -8.316 -18.909 1.00 93.06 208 ILE A C 1
ATOM 1656 O O . ILE A 1 208 ? -2.879 -7.921 -18.960 1.00 93.06 208 ILE A O 1
ATOM 1660 N N . THR A 1 209 ? -4.363 -9.561 -19.281 1.00 92.62 209 THR A N 1
ATOM 1661 C CA . THR A 1 209 ? -3.369 -10.517 -19.792 1.00 92.62 209 THR A CA 1
ATOM 1662 C C . THR A 1 209 ? -2.683 -10.011 -21.058 1.00 92.62 209 THR A C 1
ATOM 1664 O O . THR A 1 209 ? -1.503 -10.283 -21.261 1.00 92.62 209 THR A O 1
ATOM 1667 N N . HIS A 1 210 ? -3.405 -9.296 -21.921 1.00 91.94 210 HIS A N 1
ATOM 1668 C CA . HIS A 1 210 ? -2.823 -8.689 -23.109 1.00 91.94 210 HIS A CA 1
ATOM 1669 C C . HIS A 1 210 ? -1.951 -7.478 -22.755 1.00 91.94 210 HIS A C 1
ATOM 1671 O O . HIS A 1 210 ? -0.816 -7.440 -23.213 1.00 91.94 210 HIS A O 1
ATOM 1677 N N . CYS A 1 211 ? -2.413 -6.562 -21.896 1.00 91.50 211 CYS A N 1
ATOM 1678 C CA . CYS A 1 211 ? -1.608 -5.431 -21.407 1.00 91.50 211 CYS A CA 1
ATOM 1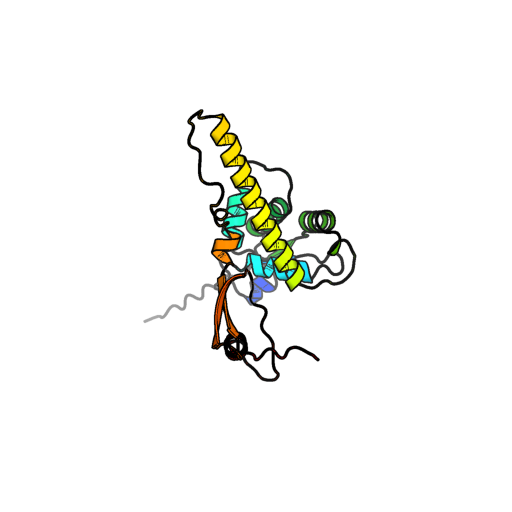679 C C . CYS A 1 211 ? -0.284 -5.891 -20.786 1.00 91.50 211 CYS A C 1
ATOM 1681 O O . CYS A 1 211 ? 0.767 -5.370 -21.129 1.00 91.50 211 CYS A O 1
ATOM 1683 N N . LEU A 1 212 ? -0.312 -6.929 -19.944 1.00 90.62 212 LEU A N 1
ATOM 1684 C CA . LEU A 1 212 ? 0.895 -7.493 -19.327 1.00 90.62 212 LEU A CA 1
ATOM 1685 C C . LEU A 1 212 ? 1.858 -8.096 -20.355 1.00 90.62 212 LEU A C 1
ATOM 1687 O O . LEU A 1 212 ? 3.069 -7.969 -20.224 1.00 90.62 212 LEU A O 1
ATOM 1691 N N . ARG A 1 213 ? 1.332 -8.742 -21.401 1.00 88.88 213 ARG A N 1
ATOM 1692 C CA . ARG A 1 213 ? 2.164 -9.235 -22.510 1.00 88.88 213 ARG A CA 1
ATOM 1693 C C . ARG A 1 213 ? 2.735 -8.091 -23.344 1.00 88.88 213 ARG A C 1
ATOM 1695 O O . ARG A 1 213 ? 3.852 -8.214 -23.831 1.00 88.88 213 ARG A O 1
ATOM 1702 N N . GLY A 1 214 ? 1.966 -7.016 -23.519 1.00 87.06 214 GLY A N 1
ATOM 1703 C CA . GLY A 1 214 ? 2.399 -5.791 -24.185 1.00 87.06 214 GLY A CA 1
ATOM 1704 C C . GLY A 1 214 ? 3.508 -5.081 -23.415 1.00 87.06 214 GLY A C 1
ATOM 1705 O O . GLY A 1 214 ? 4.479 -4.662 -24.027 1.00 87.06 214 GLY A O 1
ATOM 1706 N N . PHE A 1 215 ? 3.418 -5.046 -22.084 1.00 87.62 215 PHE A N 1
ATOM 1707 C CA . PHE A 1 215 ? 4.439 -4.471 -21.209 1.00 87.62 215 PHE A CA 1
ATOM 1708 C C . PHE A 1 215 ? 5.821 -5.118 -21.408 1.00 87.62 215 PHE A C 1
ATOM 1710 O O . PHE A 1 215 ? 6.832 -4.430 -21.423 1.00 87.62 215 PHE A O 1
ATOM 1717 N N . SER A 1 216 ? 5.880 -6.437 -21.620 1.00 86.00 216 SER A N 1
ATOM 1718 C CA . SER A 1 216 ? 7.139 -7.156 -21.882 1.00 86.00 216 SER A CA 1
ATOM 1719 C C . SER A 1 216 ? 7.580 -7.138 -23.352 1.00 86.00 216 SER A C 1
ATOM 1721 O O . SER A 1 216 ? 8.501 -7.865 -23.729 1.00 86.00 216 SER A O 1
ATOM 1723 N N . ARG A 1 217 ? 6.895 -6.387 -24.222 1.00 84.69 217 ARG A N 1
ATOM 1724 C CA . ARG A 1 217 ? 7.219 -6.328 -25.648 1.00 84.69 217 ARG A CA 1
ATOM 1725 C C . ARG A 1 217 ? 8.409 -5.400 -25.876 1.00 84.69 217 ARG A C 1
ATOM 1727 O O . ARG A 1 217 ? 8.521 -4.350 -25.259 1.00 84.69 217 ARG A O 1
ATOM 1734 N N . GLN A 1 218 ? 9.258 -5.758 -26.834 1.00 82.81 218 GLN A N 1
ATOM 1735 C CA . GLN A 1 218 ? 10.317 -4.872 -27.302 1.00 82.81 218 GLN A CA 1
ATOM 1736 C C . GLN A 1 218 ? 9.719 -3.595 -27.914 1.00 82.81 218 GLN A C 1
ATOM 1738 O O . GLN A 1 218 ? 8.888 -3.666 -28.826 1.00 82.81 218 GLN A O 1
ATOM 1743 N N . THR A 1 219 ? 10.176 -2.446 -27.426 1.00 79.44 219 THR A N 1
ATOM 1744 C CA . THR A 1 219 ? 9.871 -1.117 -27.962 1.00 79.44 219 THR A CA 1
ATOM 1745 C C . THR A 1 219 ? 11.126 -0.512 -28.574 1.00 79.44 219 THR A C 1
ATOM 1747 O O . THR A 1 219 ? 12.180 -0.504 -27.935 1.00 79.44 219 THR A O 1
ATOM 1750 N N . ASP A 1 220 ? 11.013 0.017 -29.788 1.00 82.12 220 ASP A N 1
ATOM 1751 C CA . ASP A 1 220 ? 12.111 0.737 -30.426 1.00 82.12 220 ASP A CA 1
ATOM 1752 C C . ASP A 1 220 ? 12.158 2.172 -29.885 1.00 82.12 220 ASP A C 1
ATOM 1754 O O . ASP A 1 220 ? 11.152 2.883 -29.878 1.00 82.12 220 ASP A O 1
ATOM 1758 N N . LEU A 1 221 ? 13.326 2.587 -29.393 1.00 80.06 221 LEU A N 1
ATOM 1759 C CA . LEU A 1 221 ? 13.564 3.947 -28.917 1.00 80.06 221 LEU A CA 1
ATOM 1760 C C . LEU A 1 221 ? 14.179 4.762 -30.055 1.00 80.06 221 LEU A C 1
ATOM 1762 O O . LEU A 1 221 ? 15.353 4.589 -30.385 1.00 80.06 221 LEU A O 1
ATOM 1766 N N . GLU A 1 222 ? 13.396 5.657 -30.650 1.00 75.50 222 GLU A N 1
ATOM 1767 C CA . GLU A 1 222 ? 13.922 6.662 -31.571 1.00 75.50 222 GLU A CA 1
ATOM 1768 C C . GLU A 1 222 ? 14.466 7.848 -30.759 1.00 75.50 222 GLU A C 1
ATOM 1770 O O . GLU A 1 222 ? 13.770 8.420 -29.917 1.00 75.50 222 GLU A O 1
ATOM 1775 N N . LEU A 1 223 ? 15.733 8.213 -30.984 1.00 60.00 223 LEU A N 1
ATOM 1776 C CA . LEU A 1 223 ? 16.269 9.488 -30.511 1.00 60.00 223 LEU A CA 1
ATOM 1777 C C . LEU A 1 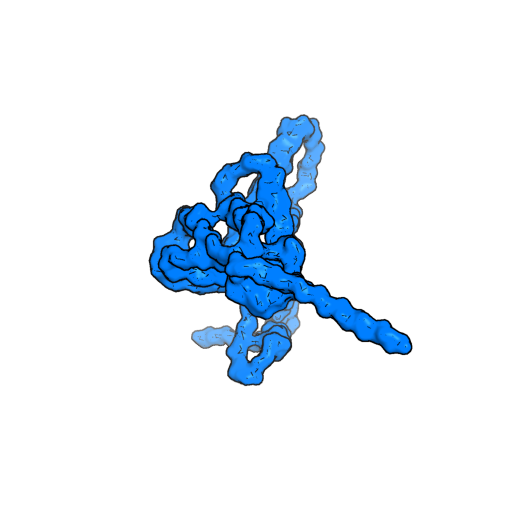223 ? 15.525 10.585 -31.274 1.00 60.00 223 LEU A C 1
ATOM 1779 O O . LEU A 1 223 ? 15.743 10.737 -32.473 1.00 60.00 223 LEU A O 1
ATOM 1783 N N . GLY A 1 224 ? 14.625 11.291 -30.587 1.00 54.50 224 GLY A N 1
ATOM 1784 C CA . GLY A 1 224 ? 13.947 12.458 -31.147 1.00 54.50 224 GLY A CA 1
ATOM 1785 C C . GLY A 1 224 ? 14.966 13.439 -31.731 1.00 54.50 224 GLY A C 1
ATOM 1786 O O . GLY A 1 224 ? 16.001 13.683 -31.105 1.00 54.50 224 GLY A O 1
ATOM 1787 N N . GLU A 1 225 ? 14.676 13.922 -32.942 1.00 36.12 225 GLU A N 1
ATOM 1788 C CA . GLU A 1 225 ? 15.493 14.891 -33.689 1.00 36.12 225 GLU A CA 1
ATOM 1789 C C . GLU A 1 225 ? 15.789 16.179 -32.903 1.00 36.12 225 GLU A C 1
ATOM 1791 O O . GLU A 1 225 ? 14.885 16.682 -32.193 1.00 36.12 225 GLU A O 1
#

InterPro domains:
  IPR001394 Peptidase C19, ubiquitin carboxyl-terminal hydrolase [PF00443] (35-188)
  IPR018200 Ubiquitin specific protease, conserved site [PS00972] (36-51)
  IPR028889 Ubiquitin specific protease UPS, catalytic domain [PS50235] (35-225)
  IPR038765 Papain-like cysteine peptidase superfamily [SSF54001] (33-218)
  IPR050164 Ubiquitin carboxyl-terminal hydrolases [PTHR24006] (31-222)

Secondary structure (DSSP, 8-state):
-------------TT--HHHHHH-TTTS-TT--EEEE--SSS-HHHHHHHHHHHHSTHHHHHHHHHHTSSPPPP-HHHHHHHHHHHHHT-SSSEEEE--HHHHHHHHHH-TTTSSSS---HHHHHHHHHHHHHHHHHHHHHHHHHHHHTTS-------S---PPPPHHHHHH-EEEEEEEE-TTT--EEEEEEEESS------TT--HHHHHHHHTS--------

Foldseek 3Di:
DDDDPPPPCPPDPPPDDPVCVVCDDVRQDPQAAAAQEDDPALCVLVRVLLVVQLVLVLRLVVLCVVCPDPDDDDALSNLSSVVSVVRRPDPDRYYYDYSVVNLVRVLVVDVVSVDNDNDHSVVVNVVSLVRVFVVVLVVVVVVVVVVCVVDPDDDDDDPDDDRDGDSLCVRQKDKDWDWDADPPPRDIDIDIDIDRDDDFDDDPPDDPVVRVVVSPDDDDDDPDD

Radius of gyration: 24.29 Å; chains: 1; bounding box: 75×63×58 Å